Protein 2NVM (pdb70)

Foldseek 3Di:
DLLVLVLVLLVVLLVVVLCVVVCVPADWAKDWDQDPPQQKTWIWIFHDDDPDTGTGTAWIWGADPQAIEGQHYNDPCVSVVSVVSVDDVVRYHDNPDDPVVPD/DLLVLVLVLVVVLLVVVVCVVDCPPQDFAKDWDQDSPQQKTWIWTFHDPPPDTGTGTAWIWGQDPSAIEGQHHNPPCPSVVSVVSVDDQARYHDNVDPLVCGVVDSHHSD

Organism: Trichormus variabilis (strain ATCC 29413 / PCC 7937) (NCBI:txid240292)

Solvent-accessible surface area: 10947 Å² total

Secondary structure (DSSP, 8-state):
-HHHHHHHHHHHHHHHHHHHHH--TTS-EEEEEEETTTTEEEEEEEEEETTEEEEEEEEEEEEETTEEEEEE-SSTTHHHH--TT---GGGEEETTS-GGGT-/-HHHHHHHHHHHHHHHHHHHH---TTB-EEEEEEETTTTEEEEEEEEEETTEEEEEEEEEEEEETTEEEEEE-SSTTHHHH--TTS--GGGEEETTS-GGGTTTSSSB--

Structure (mmCIF, N/CA/C/O backbone):
data_2NVM
#
_entry.id   2NVM
#
_cell.length_a   122.440
_cell.length_b   122.440
_cell.length_c   77.076
_cell.angle_alpha   90.000
_cell.angle_beta   90.000
_cell.angle_gamma   120.000
#
_symmetry.space_group_name_H-M   'P 61 2 2'
#
loop_
_entity.id
_entity.type
_entity.pdbx_description
1 polymer 'FdxN element excision controlling factor XisI'
2 water water
#
loop_
_atom_site.group_PDB
_atom_site.id
_atom_site.type_symbol
_atom_site.label_atom_id
_atom_site.label_alt_id
_atom_site.label_comp_id
_atom_site.label_asym_id
_atom_site.label_entity_id
_atom_site.label_seq_id
_atom_site.pdbx_PDB_ins_code
_atom_site.Cartn_x
_atom_site.Cartn_y
_atom_site.Cartn_z
_atom_site.occupancy
_atom_site.B_iso_or_equiv
_atom_site.auth_seq_id
_atom_site.auth_comp_id
_atom_site.auth_asym_id
_atom_site.auth_atom_id
_atom_site.pdbx_PDB_model_num
ATOM 1 N N . ASP A 1 3 ? 35.551 54.164 -48.464 1.00 76.19 2 ASP A N 1
ATOM 2 C CA . ASP A 1 3 ? 34.638 55.353 -48.426 1.00 76.37 2 ASP A CA 1
ATOM 3 C C . ASP A 1 3 ? 34.782 56.003 -47.042 1.00 76.42 2 ASP A C 1
ATOM 4 O O . ASP A 1 3 ? 35.176 57.171 -46.944 1.00 77.62 2 ASP A O 1
ATOM 9 N N . LYS A 1 4 ? 34.446 55.232 -46.001 1.00 74.03 3 LYS A N 1
ATOM 10 C CA . LYS A 1 4 ? 34.514 55.661 -44.593 1.00 72.54 3 LYS A CA 1
ATOM 11 C C . LYS A 1 4 ? 35.985 55.825 -44.215 1.00 68.71 3 LYS A C 1
ATOM 12 O O . LYS A 1 4 ? 36.369 56.854 -43.639 1.00 67.82 3 LYS A O 1
ATOM 18 N N . LEU A 1 5 ? 36.785 54.802 -44.541 1.00 64.97 4 LEU A N 1
ATOM 19 C CA . LEU A 1 5 ? 38.226 54.820 -44.317 1.00 63.21 4 LEU A CA 1
ATOM 20 C C . LEU A 1 5 ? 38.936 55.951 -45.060 1.00 60.36 4 LEU A C 1
ATOM 21 O O . LEU A 1 5 ? 39.901 56.477 -44.533 1.00 59.56 4 LEU A O 1
ATOM 26 N N . THR A 1 6 ? 38.475 56.308 -46.264 1.00 57.82 5 THR A N 1
ATOM 27 C CA . THR A 1 6 ? 39.066 57.422 -47.041 1.00 57.91 5 THR A CA 1
ATOM 28 C C . THR A 1 6 ? 38.904 58.727 -46.239 1.00 54.91 5 THR A C 1
ATOM 29 O O . THR A 1 6 ? 39.885 59.438 -46.014 1.00 53.36 5 THR A O 1
ATOM 33 N N . HIS A 1 7 ? 37.682 58.973 -45.758 1.00 52.33 6 HIS A N 1
ATOM 34 C CA . HIS A 1 7 ? 37.375 60.151 -44.945 1.00 52.73 6 HIS A CA 1
ATOM 35 C C . HIS A 1 7 ? 38.202 60.211 -43.641 1.00 53.23 6 HIS A C 1
ATOM 36 O O . HIS A 1 7 ? 38.780 61.262 -43.313 1.00 50.95 6 HIS A O 1
ATOM 43 N N . TYR A 1 8 ? 38.232 59.075 -42.934 1.00 52.78 7 TYR A N 1
ATOM 44 C CA . TYR A 1 8 ? 38.973 58.908 -41.673 1.00 52.32 7 TYR A CA 1
ATOM 45 C C . TYR A 1 8 ? 40.459 59.198 -41.877 1.00 52.47 7 TYR A C 1
ATOM 46 O O . TYR A 1 8 ? 41.037 59.903 -41.070 1.00 49.60 7 TYR A O 1
ATOM 55 N N . ARG A 1 9 ? 41.037 58.686 -42.973 1.00 54.20 8 ARG A N 1
ATOM 56 C CA . ARG A 1 9 ? 42.440 58.937 -43.348 1.00 54.63 8 ARG A CA 1
ATOM 57 C C . ARG A 1 9 ? 42.699 60.412 -43.600 1.00 52.51 8 ARG A C 1
ATOM 58 O O . ARG A 1 9 ? 43.662 60.946 -43.063 1.00 50.93 8 ARG A O 1
ATOM 66 N N . HIS A 1 10 ? 41.851 61.034 -44.433 1.00 53.45 9 HIS A N 1
ATOM 67 C CA A HIS A 1 10 ? 41.964 62.463 -44.767 0.50 52.84 9 HIS A CA 1
ATOM 68 C CA B HIS A 1 10 ? 41.986 62.477 -44.754 0.50 53.14 9 HIS A CA 1
ATOM 69 C C . HIS A 1 10 ? 41.918 63.332 -43.487 1.00 52.20 9 HIS A C 1
ATOM 70 O O . HIS A 1 10 ? 42.748 64.207 -43.311 1.00 52.19 9 HIS A O 1
ATOM 83 N N . THR A 1 11 ? 40.963 63.033 -42.597 1.00 52.19 10 THR A N 1
ATOM 84 C CA . THR A 1 11 ? 40.757 63.770 -41.331 1.00 51.49 10 THR A CA 1
ATOM 85 C C . THR A 1 11 ? 41.959 63.688 -40.402 1.00 49.82 10 THR A C 1
ATOM 86 O O . THR A 1 11 ? 42.404 64.726 -39.897 1.00 49.55 10 THR A O 1
ATOM 90 N N . ILE A 1 12 ? 42.472 62.476 -40.181 1.00 50.83 11 ILE A N 1
ATOM 91 C CA . ILE A 1 12 ? 43.672 62.262 -39.337 1.00 52.75 11 ILE A CA 1
ATOM 92 C C . ILE A 1 12 ? 44.856 63.065 -39.843 1.00 51.44 11 ILE A C 1
ATOM 93 O O . ILE A 1 12 ? 45.499 63.769 -39.057 1.00 50.51 11 ILE A O 1
ATOM 98 N N . GLN A 1 13 ? 45.109 62.981 -41.149 1.00 52.69 12 GLN A N 1
ATOM 99 C CA . GLN A 1 13 ? 46.256 63.687 -41.751 1.00 56.21 12 GLN A CA 1
ATOM 100 C C . GLN A 1 13 ? 46.156 65.189 -41.604 1.00 54.72 12 GLN A C 1
ATOM 101 O O . GLN A 1 13 ? 47.141 65.805 -41.252 1.00 53.28 12 GLN A O 1
ATOM 107 N N . GLU A 1 14 ? 44.962 65.745 -41.845 1.00 51.69 13 GLU A N 1
ATOM 108 C CA . GLU A 1 14 ? 44.702 67.186 -41.687 1.00 51.27 13 GLU A CA 1
ATOM 109 C C . GLU A 1 14 ? 44.836 67.634 -40.246 1.00 49.88 13 GLU A C 1
ATOM 110 O O . GLU A 1 14 ? 45.418 68.694 -39.990 1.00 50.40 13 GLU A O 1
ATOM 114 N N . ILE A 1 15 ? 44.325 66.823 -39.318 1.00 50.09 14 ILE A N 1
ATOM 115 C CA . ILE A 1 15 ? 44.430 67.131 -37.884 1.00 50.65 14 ILE A CA 1
ATOM 116 C C . ILE A 1 15 ? 45.887 67.073 -37.412 1.00 51.75 14 ILE A C 1
ATOM 117 O O . ILE A 1 15 ? 46.356 68.027 -36.807 1.00 51.40 14 ILE A O 1
ATOM 122 N N . ILE A 1 16 ? 46.590 65.978 -37.723 1.00 52.35 15 ILE A N 1
ATOM 123 C CA . ILE A 1 16 ? 47.976 65.803 -37.281 1.00 54.60 15 ILE A CA 1
ATOM 124 C C . ILE A 1 16 ? 48.846 66.911 -37.879 1.00 54.17 15 ILE A C 1
ATOM 125 O O . ILE A 1 16 ? 49.638 67.535 -37.140 1.00 54.44 15 ILE A O 1
ATOM 130 N N . LYS A 1 17 ? 48.640 67.212 -39.165 1.00 55.69 16 LYS A N 1
ATOM 131 C CA . LYS A 1 17 ? 49.354 68.330 -39.826 1.00 59.22 16 LYS A CA 1
ATOM 132 C C . LYS A 1 17 ? 49.088 69.688 -39.179 1.00 59.08 16 LYS A C 1
ATOM 133 O O . LYS A 1 17 ? 50.021 70.475 -39.051 1.00 61.36 16 LYS A O 1
ATOM 139 N N . LYS A 1 18 ? 47.841 69.936 -38.742 1.00 60.29 17 LYS A N 1
ATOM 140 C CA . LYS A 1 18 ? 47.442 71.210 -38.072 1.00 58.77 17 LYS A CA 1
ATOM 141 C C . LYS A 1 18 ? 48.238 71.430 -36.791 1.00 57.27 17 LYS A C 1
ATOM 142 O O . LYS A 1 18 ? 48.819 72.490 -36.620 1.00 56.89 17 LYS A O 1
ATOM 148 N N . TYR A 1 19 ? 48.232 70.424 -35.911 1.00 56.73 18 TYR A N 1
ATOM 149 C CA . TYR A 1 19 ? 48.938 70.499 -34.624 1.00 58.26 18 TYR A CA 1
ATOM 150 C C . TYR A 1 19 ? 50.473 70.533 -34.774 1.00 58.40 18 TYR A C 1
ATOM 151 O O . TYR A 1 19 ? 51.112 71.304 -34.057 1.00 57.94 18 TYR A O 1
ATOM 160 N N . TYR A 1 20 ? 51.016 69.756 -35.722 1.00 58.60 19 TYR A N 1
ATOM 161 C CA . TYR A 1 20 ? 52.458 69.767 -36.078 1.00 60.93 19 TYR A CA 1
ATOM 162 C C . TYR A 1 20 ? 52.916 71.172 -36.519 1.00 62.78 19 TYR A C 1
ATOM 163 O O . TYR A 1 20 ? 53.936 71.663 -36.020 1.00 61.67 19 TYR A O 1
ATOM 172 N N . ASP A 1 21 ? 52.159 71.788 -37.437 1.00 64.47 20 ASP A N 1
ATOM 173 C CA . ASP A 1 21 ? 52.436 73.151 -37.927 1.00 67.50 20 ASP A CA 1
ATOM 174 C C . ASP A 1 21 ? 52.282 74.227 -36.843 1.00 69.87 20 ASP A C 1
ATOM 175 O O . ASP A 1 21 ? 53.025 75.208 -36.849 1.00 68.95 20 ASP A O 1
ATOM 180 N N . LEU A 1 22 ? 51.326 74.036 -35.932 1.00 72.70 21 LEU A N 1
ATOM 181 C CA . LEU A 1 22 ? 51.064 74.990 -34.836 1.00 74.10 21 LEU A CA 1
ATOM 182 C C . LEU A 1 22 ? 52.253 75.008 -33.828 1.00 76.22 21 LEU A C 1
ATOM 183 O O . LEU A 1 22 ? 52.574 76.057 -33.270 1.00 74.72 21 LEU A O 1
ATOM 188 N N . SER A 1 23 ? 52.894 73.852 -33.622 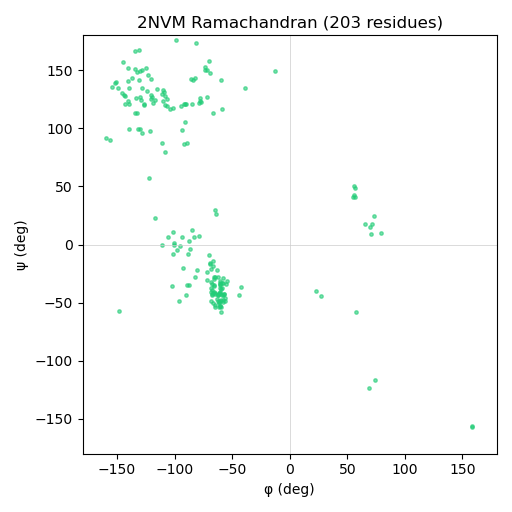1.00 78.68 22 SER A N 1
ATOM 189 C CA . SER A 1 23 ? 54.086 73.722 -32.756 1.00 81.37 22 SER A CA 1
ATOM 190 C C . SER A 1 23 ? 55.330 74.461 -33.298 1.00 84.13 22 SER A C 1
ATOM 191 O O . SER A 1 23 ? 56.049 75.095 -32.515 1.00 84.11 22 SER A O 1
ATOM 194 N N . ASN A 1 24 ? 55.563 74.363 -34.612 1.00 86.69 23 ASN A N 1
ATOM 195 C CA . ASN A 1 24 ? 56.741 74.952 -35.293 1.00 88.88 23 ASN A CA 1
ATOM 196 C C . ASN A 1 24 ? 56.467 76.051 -36.358 1.00 91.33 23 ASN A C 1
ATOM 197 O O . ASN A 1 24 ? 57.316 76.294 -37.228 1.00 92.59 23 ASN A O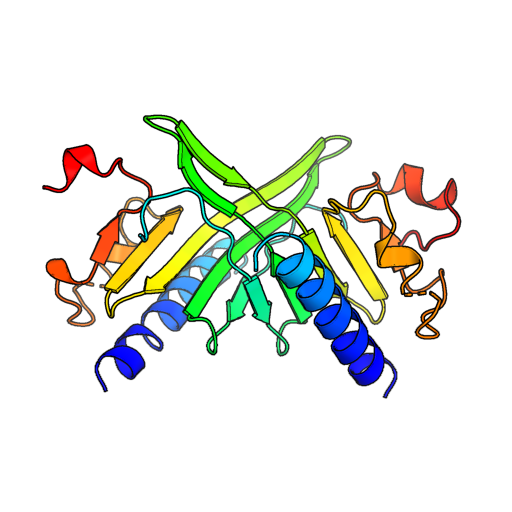 1
ATOM 202 N N . SER A 1 25 ? 55.303 76.714 -36.255 1.00 92.96 24 SER A N 1
ATOM 203 C CA . SER A 1 25 ? 54.862 77.812 -37.153 1.00 93.48 24 SER A CA 1
ATOM 204 C C . SER A 1 25 ? 54.781 77.466 -38.659 1.00 94.40 24 SER A C 1
ATOM 205 O O . SER A 1 25 ? 54.756 76.296 -39.063 1.00 94.19 24 SER A O 1
ATOM 208 N N . LEU A 1 39 ? 70.817 73.812 -36.499 1.00 85.91 38 LEU A N 1
ATOM 209 C CA . LEU A 1 39 ? 71.628 72.598 -36.542 1.00 84.97 38 LEU A CA 1
ATOM 210 C C . LEU A 1 39 ? 70.717 71.343 -36.556 1.00 84.07 38 LEU A C 1
ATOM 211 O O . LEU A 1 39 ? 69.618 71.388 -35.971 1.00 82.89 38 LEU A O 1
ATOM 216 N N . PRO A 1 40 ? 71.159 70.221 -37.203 1.00 82.95 39 PRO A N 1
ATOM 217 C CA . PRO A 1 40 ? 70.324 68.988 -37.185 1.00 81.59 39 PRO A CA 1
ATOM 218 C C . PRO A 1 40 ? 70.191 68.220 -35.835 1.00 79.85 39 PRO A C 1
ATOM 219 O O . PRO A 1 40 ? 69.374 67.297 -35.771 1.00 79.07 39 PRO A O 1
ATOM 223 N N . ASP A 1 41 ? 70.968 68.598 -34.804 1.00 77.73 40 ASP A N 1
ATOM 224 C CA . ASP A 1 41 ? 70.991 67.955 -33.461 1.00 76.27 40 ASP A CA 1
ATOM 225 C C . ASP A 1 41 ? 70.252 68.612 -32.325 1.00 72.91 40 ASP A C 1
ATOM 226 O O . ASP A 1 41 ? 70.145 68.018 -31.246 1.00 72.37 40 ASP A O 1
ATOM 231 N N . THR A 1 42 ? 69.756 69.829 -32.554 1.00 69.55 41 THR A N 1
ATOM 232 C CA . THR A 1 42 ? 68.886 70.497 -31.593 1.00 66.91 41 THR A CA 1
ATOM 233 C C . THR A 1 42 ? 67.552 69.738 -31.748 1.00 65.52 41 THR A C 1
ATOM 234 O O . THR A 1 42 ? 67.244 69.216 -32.844 1.00 65.31 41 THR A O 1
ATOM 238 N N . VAL A 1 43 ? 66.785 69.665 -30.662 1.00 64.09 42 VAL A N 1
ATOM 239 C CA . VAL A 1 43 ? 65.503 68.931 -30.640 1.00 61.32 42 VAL A CA 1
ATOM 240 C C . VAL A 1 43 ? 64.563 69.538 -31.706 1.00 61.58 42 VAL A C 1
ATOM 241 O O . VAL A 1 43 ? 64.283 70.741 -31.662 1.00 63.56 42 VAL A O 1
ATOM 245 N N . GLY A 1 44 ? 64.204 68.716 -32.702 1.00 58.20 43 GLY A N 1
ATOM 246 C CA . GLY A 1 44 ? 63.333 69.094 -33.823 1.00 56.90 43 GLY A CA 1
ATOM 247 C C . GLY A 1 44 ? 62.183 68.094 -34.003 1.00 53.75 43 GLY A C 1
ATOM 248 O O . GLY A 1 44 ? 62.329 66.905 -33.732 1.00 52.03 43 GLY A O 1
ATOM 249 N N . ASP A 1 45 ? 61.068 68.599 -34.504 1.00 52.02 44 ASP A N 1
ATOM 250 C CA . ASP A 1 45 ? 59.846 67.837 -34.743 1.00 53.60 44 ASP A CA 1
ATOM 251 C C . ASP A 1 45 ? 59.914 67.125 -36.088 1.00 51.47 44 ASP A C 1
ATOM 252 O O . ASP A 1 45 ? 60.437 67.688 -37.052 1.00 51.98 44 ASP A O 1
ATOM 257 N N . ARG A 1 46 ? 59.390 65.900 -36.123 1.00 47.94 45 ARG A N 1
ATOM 258 C CA A ARG A 1 46 ? 59.317 65.075 -37.338 0.50 48.87 45 ARG A CA 1
ATOM 259 C CA B ARG A 1 46 ? 59.324 65.089 -37.336 0.50 49.60 45 ARG A CA 1
ATOM 260 C C . ARG A 1 46 ? 57.911 64.488 -37.425 1.00 49.83 45 ARG A C 1
ATOM 261 O O . ARG A 1 46 ? 57.354 64.076 -36.410 1.00 48.65 45 ARG A O 1
ATOM 276 N N . LEU A 1 47 ? 57.358 64.472 -38.637 1.00 50.06 46 LEU A N 1
ATOM 277 C CA . LEU A 1 47 ? 56.062 63.924 -38.950 1.00 51.62 46 LEU A CA 1
ATOM 278 C C . LEU A 1 47 ? 56.335 62.646 -39.760 1.00 50.60 46 LEU A C 1
ATOM 279 O O . LEU A 1 47 ? 57.170 62.658 -40.670 1.00 50.04 46 LEU A O 1
ATOM 284 N N . ILE A 1 48 ? 55.687 61.544 -39.385 1.00 49.66 47 ILE A N 1
ATOM 285 C CA . ILE A 1 48 ? 55.838 60.245 -40.052 1.00 51.14 47 ILE A CA 1
ATOM 286 C C . ILE A 1 48 ? 54.413 59.727 -40.354 1.00 53.35 47 ILE A C 1
ATOM 287 O O . ILE A 1 48 ? 53.704 59.254 -39.449 1.00 54.53 47 ILE A O 1
ATOM 292 N N . ILE A 1 49 ? 53.987 59.915 -41.606 1.00 52.49 48 ILE A N 1
ATOM 293 C CA . ILE A 1 49 ? 52.671 59.520 -42.111 1.00 54.37 48 ILE A CA 1
ATOM 294 C C . ILE A 1 49 ? 52.800 58.312 -43.051 1.00 54.19 48 ILE A C 1
ATOM 295 O O . ILE A 1 49 ? 53.500 58.385 -44.049 1.00 54.71 48 ILE A O 1
ATOM 300 N N . ASP A 1 50 ? 52.144 57.210 -42.695 1.00 54.31 49 ASP A N 1
ATOM 301 C CA . ASP A 1 50 ? 52.134 55.976 -43.493 1.00 54.86 49 ASP A CA 1
ATOM 302 C C . ASP A 1 50 ? 50.679 55.630 -43.852 1.00 54.23 49 ASP A C 1
ATOM 303 O O . ASP A 1 50 ? 49.963 55.031 -43.049 1.00 52.54 49 ASP A O 1
ATOM 308 N N . GLU A 1 51 ? 50.265 56.015 -45.059 1.00 57.96 50 GLU A N 1
ATOM 309 C CA . GLU A 1 51 ? 48.909 55.709 -45.555 1.00 62.13 50 GLU A CA 1
ATOM 310 C C . GLU A 1 51 ? 48.683 54.214 -45.818 1.00 60.87 50 GLU A C 1
ATOM 311 O O . GLU A 1 51 ? 47.547 53.755 -45.658 1.00 64.25 50 GLU A O 1
ATOM 317 N N . GLN A 1 52 ? 49.723 53.477 -46.232 1.00 59.59 51 GLN A N 1
ATOM 318 C CA . GLN A 1 52 ? 49.613 52.023 -46.457 1.00 59.99 51 GLN A CA 1
ATOM 319 C C . GLN A 1 52 ? 49.217 51.274 -45.191 1.00 56.11 51 GLN A C 1
ATOM 320 O O . GLN A 1 52 ? 48.314 50.461 -45.222 1.00 57.20 51 GLN A O 1
ATOM 326 N N . ARG A 1 53 ? 49.909 51.561 -44.096 1.00 54.45 52 ARG A N 1
ATOM 327 C CA . ARG A 1 53 ? 49.669 50.916 -42.799 1.00 54.04 52 ARG A CA 1
ATOM 328 C C . ARG A 1 53 ? 48.754 51.667 -41.852 1.00 54.03 52 ARG A C 1
ATOM 329 O O . ARG A 1 53 ? 48.457 51.143 -40.779 1.00 55.24 52 ARG A O 1
ATOM 337 N N . ASP A 1 54 ? 48.277 52.855 -42.259 1.00 53.67 53 ASP A N 1
ATOM 338 C CA . ASP A 1 54 ? 47.410 53.716 -41.451 1.00 54.43 53 ASP A CA 1
ATOM 339 C C . ASP A 1 54 ? 48.024 54.050 -40.099 1.00 52.78 53 ASP A C 1
ATOM 340 O O . ASP A 1 54 ? 47.386 53.865 -39.065 1.00 51.55 53 ASP A O 1
ATOM 345 N N . GLN A 1 55 ? 49.280 54.512 -40.144 1.00 51.73 54 GLN A N 1
ATOM 346 C CA . GLN A 1 55 ? 50.059 54.907 -38.961 1.00 51.04 54 GLN A CA 1
ATOM 347 C C . GLN A 1 55 ? 50.416 56.381 -39.153 1.00 50.13 54 GLN A C 1
ATOM 348 O O . GLN A 1 55 ? 50.988 56.739 -40.185 1.00 52.48 54 GLN A O 1
ATOM 354 N N . TYR A 1 56 ? 50.106 57.210 -38.156 1.00 50.49 55 TYR A N 1
ATOM 355 C CA . TYR A 1 56 ? 50.273 58.689 -38.223 1.00 51.00 55 TYR A CA 1
ATOM 356 C C . TYR A 1 56 ? 50.930 59.144 -36.921 1.00 50.32 55 TYR A C 1
ATOM 357 O O . TYR A 1 56 ? 50.313 59.052 -35.863 1.00 47.70 55 TYR A O 1
ATOM 366 N N . LEU A 1 57 ? 52.169 59.631 -37.011 1.00 50.09 56 LEU A N 1
ATOM 367 C CA . LEU A 1 57 ? 52.956 59.959 -35.824 1.00 50.14 56 LEU A CA 1
ATOM 368 C C . LEU A 1 57 ? 53.782 61.210 -35.949 1.00 50.00 56 LEU A C 1
ATOM 369 O O . LEU A 1 57 ? 54.354 61.508 -37.011 1.00 49.99 56 LEU A O 1
ATOM 374 N N . TRP A 1 58 ? 53.807 61.936 -34.836 1.00 48.11 57 TRP A N 1
ATOM 375 C CA . TRP A 1 58 ? 54.562 63.156 -34.669 1.00 49.36 57 TRP A CA 1
ATOM 376 C C . TRP A 1 58 ? 55.414 62.957 -33.423 1.00 49.34 57 TRP A C 1
ATOM 377 O O . TRP A 1 58 ? 54.885 62.671 -32.352 1.00 48.48 57 TRP A O 1
ATOM 388 N N . LEU A 1 59 ? 56.731 63.047 -33.615 1.00 49.74 58 LEU A N 1
ATOM 389 C CA . LEU A 1 59 ? 57.705 62.944 -32.537 1.00 49.90 58 LEU A CA 1
ATOM 390 C C . LEU A 1 59 ? 58.699 64.089 -32.618 1.00 49.18 58 LEU A C 1
ATOM 391 O O . LEU A 1 59 ? 58.709 64.853 -33.597 1.00 47.80 58 LEU A O 1
ATOM 396 N N . CYS A 1 60 ? 59.468 64.260 -31.547 1.00 49.92 59 CYS A N 1
ATOM 397 C CA . CYS A 1 60 ? 60.561 65.218 -31.536 1.00 53.21 59 CYS A CA 1
ATOM 398 C C . CYS A 1 60 ? 61.824 64.400 -31.194 1.00 53.34 59 CYS A C 1
ATOM 399 O O . CYS A 1 60 ? 61.773 63.397 -30.456 1.00 49.57 59 CYS A O 1
ATOM 402 N N . CYS A 1 61 ? 62.949 64.813 -31.769 1.00 53.63 60 CYS A N 1
ATOM 403 C CA . CYS A 1 61 ? 64.197 64.080 -31.615 1.00 51.41 60 CYS A CA 1
ATOM 404 C C . CYS A 1 61 ? 65.400 65.000 -31.732 1.00 49.91 60 CYS A C 1
ATOM 405 O O . CYS A 1 61 ? 65.410 65.906 -32.568 1.00 50.33 60 CYS A O 1
ATOM 408 N N . GLY A 1 62 ? 66.386 64.769 -30.871 1.00 47.63 61 GLY A N 1
ATOM 409 C CA . GLY A 1 62 ? 67.625 65.551 -30.856 1.00 47.89 61 GLY A CA 1
ATOM 410 C C . GLY A 1 62 ? 68.317 65.463 -29.522 1.00 46.54 61 GLY A C 1
ATOM 411 O O . GLY A 1 62 ? 68.106 64.503 -28.788 1.00 44.53 61 GLY A O 1
ATOM 412 N N . TRP A 1 63 ? 69.137 66.476 -29.229 1.00 47.62 62 TRP A N 1
ATOM 413 C CA . TRP A 1 63 ? 69.891 66.583 -27.989 1.00 47.21 62 TRP A CA 1
ATOM 414 C C . TRP A 1 63 ? 69.676 67.928 -27.318 1.00 48.41 62 TRP A C 1
ATOM 415 O O . TRP A 1 63 ? 69.722 68.956 -27.990 1.00 50.70 62 TRP A O 1
ATOM 426 N N . ASP A 1 64 ? 69.445 67.881 -26.002 1.00 48.56 63 ASP A N 1
ATOM 427 C CA . ASP A 1 64 ? 69.305 69.038 -25.133 1.00 49.25 63 ASP A CA 1
ATOM 428 C C . ASP A 1 64 ? 70.568 68.947 -24.280 1.00 47.01 63 ASP A C 1
ATOM 429 O O . ASP A 1 64 ? 70.572 68.322 -23.223 1.00 46.73 63 ASP A O 1
ATOM 434 N N . GLY A 1 65 ? 71.650 69.538 -24.784 1.00 46.83 64 GLY A N 1
ATOM 435 C CA . GLY A 1 65 ? 72.976 69.479 -24.143 1.00 46.46 64 GLY A CA 1
ATOM 436 C C . GLY A 1 65 ? 73.425 68.032 -24.296 1.00 46.61 64 GLY A C 1
ATOM 437 O O . GLY A 1 65 ? 73.425 67.515 -25.421 1.00 46.31 64 GLY A O 1
ATOM 438 N N . LYS A 1 66 ? 73.740 67.382 -23.169 1.00 45.64 65 LYS A N 1
ATOM 439 C CA . LYS A 1 66 ? 74.111 65.961 -23.134 1.00 46.26 65 LYS A CA 1
ATOM 440 C C . LYS A 1 66 ? 72.908 64.997 -23.028 1.00 47.73 65 LYS A C 1
ATOM 441 O O . LYS A 1 66 ? 73.112 63.786 -23.114 1.00 48.21 65 LYS A O 1
ATOM 447 N N . LYS A 1 67 ? 71.682 65.512 -22.892 1.00 49.27 66 LYS A N 1
ATOM 448 C CA . LYS A 1 67 ? 70.473 64.681 -22.735 1.00 48.07 66 LYS A CA 1
ATOM 449 C C . LYS A 1 67 ? 69.825 64.348 -24.081 1.00 46.67 66 LYS A C 1
ATOM 450 O O . LYS A 1 67 ? 69.455 65.246 -24.821 1.00 45.46 66 LYS A O 1
ATOM 453 N N . ARG A 1 68 ? 69.713 63.053 -24.385 1.00 46.45 67 ARG A N 1
ATOM 454 C CA . ARG A 1 68 ? 69.052 62.564 -25.607 1.00 47.30 67 ARG A CA 1
ATOM 455 C C . ARG A 1 68 ? 67.547 62.761 -25.473 1.00 47.47 67 ARG A C 1
ATOM 456 O O . ARG A 1 68 ? 66.984 62.355 -24.451 1.00 48.28 67 ARG A O 1
ATOM 464 N N . VAL A 1 69 ? 66.925 63.426 -26.456 1.00 48.25 68 VAL A N 1
ATOM 465 C CA . VAL A 1 69 ? 65.477 63.632 -26.501 1.00 50.61 68 VAL A CA 1
ATOM 466 C C . VAL A 1 69 ? 64.925 62.787 -27.667 1.00 51.61 68 VAL A C 1
ATOM 467 O O . VAL A 1 69 ? 65.452 62.836 -28.772 1.00 52.58 68 VAL A O 1
ATOM 471 N N . GLN A 1 70 ? 63.899 61.986 -27.396 1.00 52.61 69 GLN A N 1
ATOM 472 C CA . GLN A 1 70 ? 63.253 61.130 -28.419 1.00 54.54 69 GLN A CA 1
ATOM 473 C C . GLN A 1 70 ? 61.875 60.827 -27.834 1.00 54.90 69 GLN A C 1
ATOM 474 O O . GLN A 1 70 ? 61.714 59.871 -27.082 1.00 57.58 69 GLN A O 1
ATOM 480 N N . HIS A 1 71 ? 60.913 61.674 -28.184 1.00 53.82 70 HIS A N 1
ATOM 481 C CA . HIS A 1 71 ? 59.600 61.705 -27.570 1.00 54.82 70 HIS A CA 1
ATOM 482 C C . HIS A 1 71 ? 58.433 61.782 -28.574 1.00 53.13 70 HIS A C 1
ATOM 483 O O . HIS A 1 71 ? 58.389 62.681 -29.398 1.00 50.67 70 HIS A O 1
ATOM 490 N N . ILE A 1 72 ? 57.494 60.838 -28.448 1.00 52.35 71 ILE A N 1
ATOM 491 C CA . ILE A 1 72 ? 56.271 60.764 -29.257 1.00 53.11 71 ILE A CA 1
ATOM 492 C C . ILE A 1 72 ? 55.301 61.807 -28.681 1.00 52.29 71 ILE A C 1
ATOM 493 O O . ILE A 1 72 ? 54.991 61.794 -27.491 1.00 53.68 71 ILE A O 1
ATOM 498 N N . ILE A 1 73 ? 54.858 62.721 -29.537 1.00 51.15 72 ILE A N 1
ATOM 499 C CA . ILE A 1 73 ? 53.953 63.813 -29.172 1.00 50.22 72 ILE A CA 1
ATOM 500 C C . ILE A 1 73 ? 52.494 63.448 -29.492 1.00 52.42 72 ILE A C 1
ATOM 501 O O . ILE A 1 73 ? 51.606 63.622 -28.646 1.00 54.04 72 ILE A O 1
ATOM 506 N N . LEU A 1 74 ? 52.266 62.950 -30.704 1.00 51.75 73 LEU A N 1
ATOM 507 C CA . LEU A 1 74 ? 50.929 62.610 -31.169 1.00 51.24 73 LEU A CA 1
ATOM 508 C C . LEU A 1 74 ? 51.028 61.343 -32.019 1.00 49.74 73 LEU A C 1
ATOM 509 O O . LEU A 1 74 ? 51.935 61.231 -32.874 1.00 51.60 73 LEU A O 1
ATOM 514 N N . TYR A 1 75 ? 50.214 60.330 -31.702 1.00 48.21 74 TYR A N 1
ATOM 515 C CA . TYR A 1 75 ? 50.239 59.042 -32.413 1.00 49.50 74 TYR A CA 1
ATOM 516 C C . TYR A 1 75 ? 48.837 58.465 -32.573 1.00 49.30 74 TYR A C 1
ATOM 517 O O . TYR A 1 75 ? 48.133 58.264 -31.585 1.00 51.55 74 TYR A O 1
ATOM 526 N N . LEU A 1 76 ? 48.446 58.256 -33.835 1.00 49.96 75 LEU A N 1
ATOM 527 C CA . LEU A 1 76 ? 47.137 57.743 -34.214 1.00 52.10 75 LEU A CA 1
ATOM 528 C C . LEU A 1 76 ? 47.287 56.631 -35.232 1.00 53.04 75 LEU A C 1
ATOM 529 O O . LEU A 1 76 ? 48.209 56.655 -36.047 1.00 53.33 75 LEU A O 1
ATOM 534 N N . GLN A 1 77 ? 46.368 55.676 -35.188 1.00 53.02 76 GLN A N 1
ATOM 535 C CA . GLN A 1 77 ? 46.325 54.602 -36.181 1.00 54.33 76 GLN A CA 1
ATOM 536 C C . GLN A 1 77 ? 44.886 54.194 -36.479 1.00 53.42 76 GLN A C 1
ATOM 537 O O . GLN A 1 77 ? 43.992 54.469 -35.682 1.00 52.85 76 GLN A O 1
ATOM 543 N N . ILE A 1 78 ? 44.673 53.605 -37.649 1.00 54.09 77 ILE A N 1
ATOM 544 C CA . ILE A 1 78 ? 43.360 53.082 -38.033 1.00 56.24 77 ILE A CA 1
ATOM 545 C C . ILE A 1 78 ? 43.494 51.556 -38.037 1.00 56.49 77 ILE A C 1
ATOM 546 O O . ILE A 1 78 ? 44.394 51.036 -38.678 1.00 55.62 77 ILE A O 1
ATOM 551 N N . GLN A 1 79 ? 42.648 50.870 -37.269 1.00 59.55 78 GLN A N 1
ATOM 552 C CA . GLN A 1 79 ? 42.601 49.391 -37.247 1.00 63.00 78 GLN A CA 1
ATOM 553 C C . GLN A 1 79 ? 41.182 48.913 -36.945 1.00 62.00 78 GLN A C 1
ATOM 554 O O . GLN A 1 79 ? 40.513 49.440 -36.034 1.00 59.97 78 GLN A O 1
ATOM 560 N N . ASN A 1 80 ? 40.739 47.920 -37.723 1.00 61.69 79 ASN A N 1
ATOM 561 C CA . ASN A 1 80 ? 39.366 47.387 -37.688 1.00 62.41 79 ASN A CA 1
ATOM 562 C C . ASN A 1 80 ? 38.315 48.487 -37.887 1.00 58.85 79 ASN A C 1
ATOM 563 O O . ASN A 1 80 ? 37.286 48.517 -37.215 1.00 57.83 79 ASN A O 1
ATOM 568 N N . GLY A 1 81 ? 38.629 49.400 -38.818 1.00 58.26 80 GLY A N 1
ATOM 569 C CA . GLY A 1 81 ? 37.804 50.554 -39.148 1.00 55.98 80 GLY A CA 1
ATOM 570 C C . GLY A 1 81 ? 37.618 51.625 -38.081 1.00 56.64 80 GLY A C 1
ATOM 571 O O . GLY A 1 81 ? 36.699 52.461 -38.217 1.00 56.54 80 GLY A O 1
ATOM 572 N N . LYS A 1 82 ? 38.483 51.635 -37.058 1.00 54.65 81 LYS A N 1
ATOM 573 C CA . LYS A 1 82 ? 38.422 52.596 -35.947 1.00 54.20 81 LYS A CA 1
ATOM 574 C C . LYS A 1 82 ? 39.732 53.354 -35.760 1.00 51.97 81 LYS A C 1
ATOM 575 O O . LYS A 1 82 ? 40.798 52.838 -36.059 1.00 50.85 81 LYS A O 1
ATOM 581 N N . ILE A 1 83 ? 39.628 54.566 -35.232 1.00 50.47 82 ILE A N 1
ATOM 582 C CA . ILE A 1 83 ? 40.765 55.456 -34.995 1.00 52.03 82 ILE A CA 1
ATOM 583 C C . ILE A 1 83 ? 41.204 55.251 -33.566 1.00 51.95 82 ILE A C 1
ATOM 584 O O . ILE A 1 83 ? 40.428 55.502 -32.644 1.00 52.59 82 ILE A O 1
ATOM 589 N N . TRP A 1 84 ? 42.453 54.819 -33.397 1.00 52.79 83 TRP A N 1
ATOM 590 C CA . TRP A 1 84 ? 43.057 54.612 -32.082 1.00 52.49 83 TRP A CA 1
ATOM 591 C C . TRP A 1 84 ? 43.948 55.793 -31.793 1.00 53.60 83 TRP A C 1
ATOM 592 O O . TRP A 1 84 ? 44.888 56.039 -32.548 1.00 54.24 83 TRP A O 1
ATOM 603 N N . ILE A 1 85 ? 43.625 56.546 -30.741 1.00 52.83 84 ILE A N 1
ATOM 604 C CA . ILE A 1 85 ? 44.457 57.665 -30.297 1.00 52.25 84 ILE A CA 1
ATOM 605 C C . ILE A 1 85 ? 45.408 57.013 -29.282 1.00 51.34 84 ILE A C 1
ATOM 606 O O . ILE A 1 85 ? 44.995 56.649 -28.178 1.00 49.14 84 ILE A O 1
ATOM 611 N N . GLU A 1 86 ? 46.659 56.822 -29.700 1.00 51.25 85 GLU A N 1
ATOM 612 C CA . GLU A 1 86 ? 47.682 56.160 -28.869 1.00 52.49 85 GLU A CA 1
ATOM 613 C C . GLU A 1 86 ? 48.402 57.159 -27.974 1.00 51.60 85 GLU A C 1
ATOM 614 O O . GLU A 1 86 ? 48.778 56.808 -26.865 1.00 50.36 85 GLU A O 1
ATOM 620 N N . GLU A 1 87 ? 48.612 58.381 -28.470 1.00 50.64 86 GLU A N 1
ATOM 621 C CA . GLU A 1 87 ? 49.246 59.463 -27.714 1.00 49.92 86 GLU A CA 1
ATOM 622 C C . GLU A 1 87 ? 48.608 60.786 -28.127 1.00 48.43 86 GLU A C 1
ATOM 623 O O . GLU A 1 87 ? 48.524 61.061 -29.317 1.00 45.84 86 GLU A O 1
ATOM 629 N N . ASP A 1 88 ? 48.200 61.605 -27.146 1.00 50.56 87 ASP A N 1
ATOM 630 C CA . ASP A 1 88 ? 47.544 62.878 -27.383 1.00 50.10 87 ASP A CA 1
ATOM 631 C C . ASP A 1 88 ? 48.214 64.021 -26.604 1.00 49.06 87 ASP A C 1
ATOM 632 O O . ASP A 1 88 ? 48.270 63.992 -25.406 1.00 48.00 87 ASP A O 1
ATOM 637 N N . SER A 1 89 ? 48.629 65.056 -27.323 1.00 49.51 88 SER A N 1
ATOM 638 C CA . SER A 1 89 ? 49.221 66.269 -26.765 1.00 51.42 88 SER A CA 1
ATOM 639 C C . SER A 1 89 ? 48.199 67.421 -26.681 1.00 51.97 88 SER A C 1
ATOM 640 O O . SER A 1 89 ? 48.526 68.466 -26.146 1.00 50.03 88 SER A O 1
ATOM 643 N N . THR A 1 90 ? 46.949 67.196 -27.121 1.00 51.03 89 THR A N 1
ATOM 644 C CA . THR A 1 90 ? 45.967 68.256 -27.289 1.00 49.63 89 THR A CA 1
ATOM 645 C C . THR A 1 90 ? 44.841 68.364 -26.281 1.00 46.55 89 THR A C 1
ATOM 646 O O . THR A 1 90 ? 43.962 69.216 -26.481 1.00 44.47 89 THR A O 1
ATOM 650 N N . ASN A 1 91 ? 44.863 67.564 -25.201 1.00 46.64 90 ASN A N 1
ATOM 651 C CA . ASN A 1 91 ? 43.779 67.550 -24.179 1.00 47.37 90 ASN A CA 1
ATOM 652 C C . ASN A 1 91 ? 42.407 67.269 -24.824 1.00 47.26 90 ASN A C 1
ATOM 653 O O . ASN A 1 91 ? 41.398 67.924 -24.498 1.00 46.38 90 ASN A O 1
ATOM 658 N N . LEU A 1 92 ? 42.402 66.304 -25.743 1.00 47.11 91 LEU A N 1
ATOM 659 C CA . LEU A 1 92 ? 41.207 65.858 -26.503 1.00 48.33 91 LEU A CA 1
ATOM 660 C C . LEU A 1 92 ? 40.670 66.825 -27.547 1.00 47.46 91 LEU A C 1
ATOM 661 O O . LEU A 1 92 ? 39.626 66.541 -28.102 1.00 46.15 91 LEU A O 1
ATOM 666 N N . ALA A 1 93 ? 41.392 67.928 -27.856 1.00 47.06 92 ALA A N 1
ATOM 667 C CA . ALA A 1 93 ? 40.981 68.843 -28.932 1.00 48.22 92 ALA A CA 1
ATOM 668 C C . ALA A 1 93 ? 40.894 68.090 -30.278 1.00 48.23 92 ALA A C 1
ATOM 669 O O . ALA A 1 93 ? 40.004 68.372 -31.065 1.00 48.56 92 ALA A O 1
ATOM 671 N N . ILE A 1 94 ? 41.816 67.134 -30.517 1.00 51.46 93 ILE A N 1
ATOM 672 C CA . ILE A 1 94 ? 41.791 66.299 -31.731 1.00 51.19 93 ILE A CA 1
ATOM 673 C C . ILE A 1 94 ? 40.511 65.464 -31.856 1.00 50.39 93 ILE A C 1
ATOM 674 O O . ILE A 1 94 ? 40.020 65.263 -32.968 1.00 51.04 93 ILE A O 1
ATOM 679 N N . VAL A 1 95 ? 40.006 64.960 -30.722 1.00 49.34 94 VAL A N 1
ATOM 680 C CA . VAL A 1 95 ? 38.743 64.196 -30.679 1.00 50.05 94 VAL A CA 1
ATOM 681 C C . VAL A 1 95 ? 37.624 65.162 -31.007 1.00 48.36 94 VAL A C 1
ATOM 682 O O . VAL A 1 95 ? 36.747 64.804 -31.786 1.00 48.55 94 VAL A O 1
ATOM 686 N N . ASP A 1 96 ? 37.659 66.384 -30.448 1.00 46.50 95 ASP A N 1
ATOM 687 C CA . ASP A 1 96 ? 36.623 67.380 -30.765 1.00 49.04 95 ASP A CA 1
ATOM 688 C C . ASP A 1 96 ? 36.547 67.655 -32.293 1.00 50.45 95 ASP A C 1
ATOM 689 O O . ASP A 1 96 ? 35.464 67.696 -32.862 1.00 48.04 95 ASP A O 1
ATOM 694 N N . GLU A 1 97 ? 37.716 67.780 -32.932 1.00 51.47 96 GLU A N 1
ATOM 695 C CA . GLU A 1 97 ? 37.810 67.987 -34.392 1.00 51.10 96 GLU A CA 1
ATOM 696 C C . GLU A 1 97 ? 37.287 66.786 -35.200 1.00 47.88 96 GLU A C 1
ATOM 697 O O . GLU A 1 97 ? 36.658 66.981 -36.228 1.00 48.46 96 GLU A O 1
ATOM 711 N N . LEU A 1 99 ? 34.879 64.663 -34.198 1.00 48.23 98 LEU A N 1
ATOM 712 C CA . LEU A 1 99 ? 33.415 64.709 -34.042 1.00 47.25 98 LEU A CA 1
ATOM 713 C C . LEU A 1 99 ? 32.804 65.728 -35.006 1.00 46.78 98 LEU A C 1
ATOM 714 O O . LEU A 1 99 ? 31.840 65.406 -35.700 1.00 49.30 98 LEU A O 1
ATOM 719 N N . VAL A 1 100 ? 33.427 66.906 -35.103 1.00 49.26 99 VAL A N 1
ATOM 720 C CA . VAL A 1 100 ? 33.057 67.996 -36.055 1.00 47.82 99 VAL A CA 1
ATOM 721 C C . VAL A 1 100 ? 33.172 67.500 -37.515 1.00 47.70 99 VAL A C 1
ATOM 722 O O . VAL A 1 100 ? 32.376 67.893 -38.367 1.00 48.17 99 VAL A O 1
ATOM 726 N N . ALA A 1 101 ? 34.139 66.611 -37.774 1.00 47.27 100 ALA A N 1
ATOM 727 C CA . ALA A 1 101 ? 34.311 65.948 -39.079 1.00 45.92 100 ALA A CA 1
ATOM 728 C C . ALA A 1 101 ? 33.311 64.757 -39.312 1.00 46.07 100 ALA A C 1
ATOM 729 O O . ALA A 1 101 ? 33.436 64.032 -40.298 1.00 46.20 100 ALA A O 1
ATOM 731 N N . GLY A 1 102 ? 32.333 64.562 -38.422 1.00 47.65 101 GLY A N 1
ATOM 732 C CA . GLY A 1 102 ? 31.308 63.523 -38.544 1.00 48.79 101 GLY A CA 1
ATOM 733 C C . GLY A 1 102 ? 31.706 62.127 -38.142 1.00 51.37 101 GLY A C 1
ATOM 734 O O . GLY A 1 102 ? 30.935 61.190 -38.381 1.00 50.90 101 GLY A O 1
ATOM 735 N N . ILE A 1 103 ? 32.885 61.969 -37.517 1.00 52.25 102 ILE A N 1
ATOM 736 C CA . ILE A 1 103 ? 33.353 60.656 -37.092 1.00 51.06 102 ILE A CA 1
ATOM 737 C C . ILE A 1 103 ? 32.545 60.329 -35.810 1.00 52.63 102 ILE A C 1
ATOM 738 O O . ILE A 1 103 ? 32.550 61.140 -34.867 1.00 51.16 102 ILE A O 1
ATOM 743 N N . PRO A 1 104 ? 31.805 59.183 -35.790 1.00 53.98 103 PRO A N 1
ATOM 744 C CA . PRO A 1 104 ? 31.049 58.823 -34.584 1.00 54.53 103 PRO A CA 1
ATOM 745 C C . PRO A 1 104 ? 32.021 58.433 -33.459 1.00 54.51 103 PRO A C 1
ATOM 746 O O . PRO A 1 104 ? 33.105 57.910 -33.747 1.00 52.98 103 PRO A O 1
ATOM 750 N N . GLN A 1 105 ? 31.647 58.718 -32.209 1.00 55.52 104 GLN A N 1
ATOM 751 C CA . GLN A 1 105 ? 32.520 58.413 -31.077 1.00 58.34 104 GLN A CA 1
ATOM 752 C C . GLN A 1 105 ? 32.837 56.943 -30.875 1.00 56.20 104 GLN A C 1
ATOM 753 O O . GLN A 1 105 ? 33.931 56.640 -30.398 1.00 54.36 104 GLN A O 1
ATOM 759 N N . THR A 1 106 ? 31.925 56.057 -31.299 1.00 56.26 105 THR A N 1
ATOM 760 C CA . THR A 1 106 ? 32.155 54.603 -31.293 1.00 55.83 105 THR A CA 1
ATOM 761 C C . THR A 1 106 ? 33.303 54.170 -32.221 1.00 55.70 105 THR A C 1
ATOM 762 O O . THR A 1 106 ? 33.821 53.062 -32.042 1.00 57.23 105 THR A O 1
ATOM 766 N N . ASP A 1 107 ? 33.653 55.000 -33.216 1.00 53.52 106 ASP A N 1
ATOM 767 C CA . ASP A 1 107 ? 34.806 54.752 -34.115 1.00 52.63 106 ASP A CA 1
ATOM 768 C C . ASP A 1 107 ? 36.113 55.404 -33.674 1.00 50.35 106 ASP A C 1
ATOM 769 O O . ASP A 1 107 ? 37.096 55.353 -34.415 1.00 52.54 106 ASP A O 1
ATOM 774 N N . ILE A 1 108 ? 36.123 55.999 -32.475 1.00 50.33 107 ILE A N 1
ATOM 775 C CA . ILE A 1 108 ? 37.287 56.649 -31.877 1.00 48.74 107 ILE A CA 1
ATOM 776 C C . ILE A 1 108 ? 37.588 55.904 -30.571 1.00 49.32 107 ILE A C 1
ATOM 777 O O . ILE A 1 108 ? 36.707 55.815 -29.714 1.00 47.86 107 ILE A O 1
ATOM 782 N N . ILE A 1 109 ? 38.805 55.351 -30.445 1.00 49.37 108 ILE A N 1
ATOM 783 C CA . ILE A 1 109 ? 39.260 54.643 -29.237 1.00 49.06 108 ILE A CA 1
ATOM 784 C C . ILE A 1 109 ? 40.416 55.431 -28.625 1.00 48.16 108 ILE A C 1
ATOM 785 O O . ILE A 1 109 ? 41.344 55.836 -29.344 1.00 48.06 108 ILE A O 1
ATOM 790 N N . LEU A 1 110 ? 40.370 55.622 -27.305 1.00 48.13 109 LEU A N 1
ATOM 791 C CA . LEU A 1 110 ? 41.427 56.299 -26.551 1.00 50.94 109 LEU A CA 1
ATOM 792 C C . LEU A 1 110 ? 42.401 55.211 -26.077 1.00 51.29 109 LEU A C 1
ATOM 793 O O . LEU A 1 110 ? 42.243 54.650 -24.985 1.00 51.13 109 LEU A O 1
ATOM 798 N N . GLY A 1 111 ? 43.362 54.878 -26.950 1.00 49.77 110 GLY A N 1
ATOM 799 C CA . GLY A 1 111 ? 44.409 53.857 -26.689 1.00 49.96 110 GLY A CA 1
ATOM 800 C C . GLY A 1 111 ? 45.226 54.111 -25.433 1.00 48.35 110 GLY A C 1
ATOM 801 O O . GLY A 1 111 ? 45.613 53.166 -24.735 1.00 45.11 110 GLY A O 1
ATOM 802 N N . PHE A 1 112 ? 45.450 55.394 -25.146 1.00 49.16 111 PHE A N 1
ATOM 803 C CA . PHE A 1 112 ? 46.174 55.857 -23.950 1.00 53.33 111 PHE A CA 1
ATOM 804 C C . PHE A 1 112 ? 45.472 55.644 -22.609 1.00 52.19 111 PHE A C 1
ATOM 805 O O . PHE A 1 112 ? 46.175 55.705 -21.609 1.00 57.20 111 PHE A O 1
ATOM 813 N N . HIS A 1 113 ? 44.142 55.469 -22.558 1.00 53.71 112 HIS A N 1
ATOM 814 C CA A HIS A 1 113 ? 43.381 55.187 -21.313 0.50 56.17 112 HIS A CA 1
ATOM 815 C CA B HIS A 1 113 ? 43.477 55.216 -21.264 0.50 55.97 112 HIS A CA 1
ATOM 816 C C . HIS A 1 113 ? 43.096 53.701 -21.287 1.00 58.16 112 HIS A C 1
ATOM 817 O O . HIS A 1 113 ? 42.555 53.185 -22.249 1.00 58.37 112 HIS A O 1
ATOM 830 N N . HIS A 1 114 ? 43.516 52.996 -20.226 1.00 58.00 113 HIS A N 1
ATOM 831 C CA . HIS A 1 114 ? 43.374 51.537 -20.050 1.00 57.43 113 HIS A CA 1
ATOM 832 C C . HIS A 1 114 ? 42.046 50.903 -20.529 1.00 57.00 113 HIS A C 1
ATOM 833 O O . HIS A 1 114 ? 40.980 51.498 -20.298 1.00 56.15 113 HIS A O 1
ATOM 840 N N . PRO A 1 115 ? 42.104 49.749 -21.264 1.00 56.40 114 PRO A N 1
ATOM 841 C CA . PRO A 1 115 ? 40.896 49.012 -21.724 1.00 57.34 114 PRO A CA 1
ATOM 842 C C . PRO A 1 115 ? 39.743 48.850 -20.717 1.00 57.05 114 PRO A C 1
ATOM 843 O O . PRO A 1 115 ? 38.565 48.877 -21.125 1.00 55.67 114 PRO A O 1
ATOM 847 N N . SER A 1 116 ? 40.103 48.658 -19.442 1.00 57.87 115 SER A N 1
ATOM 848 C CA . SER A 1 116 ? 39.150 48.543 -18.311 1.00 59.99 115 SER A CA 1
ATOM 849 C C . SER A 1 116 ? 38.157 49.718 -18.155 1.00 61.77 115 SER A C 1
ATOM 850 O O . SER A 1 116 ? 37.039 49.491 -17.674 1.00 62.05 115 SER A O 1
ATOM 853 N N . LYS A 1 117 ? 38.575 50.942 -18.529 1.00 64.06 116 LYS A N 1
ATOM 854 C CA . LYS A 1 117 ? 37.719 52.158 -18.458 1.00 65.57 116 LYS A CA 1
ATOM 855 C C . LYS A 1 117 ? 36.810 52.460 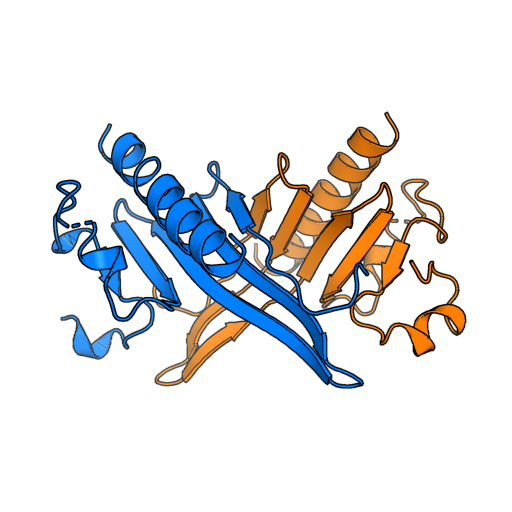-19.696 1.00 68.38 116 LYS A C 1
ATOM 856 O O . LYS A 1 117 ? 36.067 53.465 -19.696 1.00 69.05 116 LYS A O 1
ATOM 862 N N . ARG A 1 118 ? 36.805 51.582 -20.700 1.00 70.18 117 ARG A N 1
ATOM 863 C CA . ARG A 1 118 ? 36.030 51.790 -21.945 1.00 70.61 117 ARG A CA 1
ATOM 864 C C . ARG A 1 118 ? 34.722 50.998 -22.040 1.00 72.56 117 ARG A C 1
ATOM 865 O O . ARG A 1 118 ? 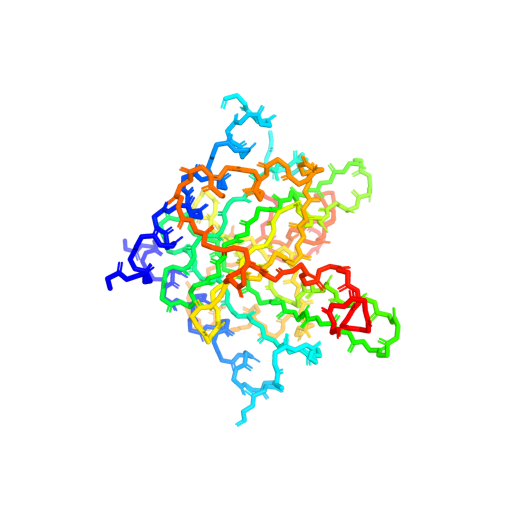33.767 51.494 -22.635 1.00 74.14 117 ARG A O 1
ATOM 873 N N . GLY A 1 119 ? 34.701 49.769 -21.506 1.00 73.16 118 GLY A N 1
ATOM 874 C CA . GLY A 1 119 ? 33.523 48.897 -21.550 1.00 72.56 118 GLY A CA 1
ATOM 875 C C . GLY A 1 119 ? 32.401 49.312 -20.622 1.00 73.83 118 GLY A C 1
ATOM 876 O O . GLY A 1 119 ? 31.426 48.568 -20.432 1.00 73.20 118 GLY A O 1
ATOM 877 N N . ASP B 1 3 ? 69.023 59.207 -57.702 1.00 65.84 2 ASP B N 1
ATOM 878 C CA . ASP B 1 3 ? 69.820 57.959 -57.914 1.00 65.75 2 ASP B CA 1
ATOM 879 C C . ASP B 1 3 ? 70.435 57.535 -56.576 1.00 65.93 2 ASP B C 1
ATOM 880 O O . ASP B 1 3 ? 70.191 56.411 -56.126 1.00 66.34 2 ASP B O 1
ATOM 885 N N . LYS B 1 4 ? 71.242 58.420 -55.972 1.00 65.29 3 LYS B N 1
ATOM 886 C CA . LYS B 1 4 ? 71.874 58.182 -54.652 1.00 64.30 3 LYS B CA 1
ATOM 887 C C . LYS B 1 4 ? 70.750 58.005 -53.620 1.00 62.71 3 LYS B C 1
ATOM 888 O O . LYS B 1 4 ? 70.708 56.995 -52.923 1.00 61.70 3 LYS B O 1
ATOM 894 N N . LEU B 1 5 ? 69.846 58.990 -53.575 1.00 60.76 4 LEU B N 1
ATOM 895 C CA . LEU B 1 5 ? 68.675 58.990 -52.684 1.00 59.15 4 LEU B CA 1
ATOM 896 C C . LEU B 1 5 ? 67.722 57.790 -52.851 1.00 56.33 4 LEU B C 1
ATOM 897 O O . LEU B 1 5 ? 67.333 57.188 -51.852 1.00 53.66 4 LEU B O 1
ATOM 902 N N . THR B 1 6 ? 67.359 57.460 -54.091 1.00 54.86 5 THR B N 1
ATOM 903 C CA . THR B 1 6 ? 66.470 56.302 -54.390 1.00 54.35 5 THR B CA 1
ATOM 904 C C . THR B 1 6 ? 67.078 54.966 -53.915 1.00 52.60 5 THR B C 1
ATOM 905 O O . THR B 1 6 ? 66.367 54.110 -53.378 1.00 51.97 5 THR B O 1
ATOM 909 N N . HIS B 1 7 ? 68.387 54.814 -54.119 1.00 51.93 6 HIS B N 1
ATOM 910 C CA . HIS B 1 7 ? 69.144 53.644 -53.645 1.00 51.74 6 HIS B CA 1
ATOM 911 C C . HIS B 1 7 ? 69.114 53.568 -52.102 1.00 49.46 6 HIS B C 1
ATOM 912 O O . HIS B 1 7 ? 68.859 52.504 -51.537 1.00 47.69 6 HIS B O 1
ATOM 919 N N . TYR B 1 8 ? 69.376 54.705 -51.461 1.00 48.52 7 TYR B N 1
ATOM 920 C CA . TYR B 1 8 ? 69.349 54.846 -49.991 1.00 50.97 7 TYR B CA 1
ATOM 921 C C . TYR B 1 8 ? 67.966 54.546 -49.414 1.00 51.22 7 TYR B C 1
ATOM 922 O O . TYR B 1 8 ? 67.878 53.894 -48.375 1.00 53.76 7 TYR B O 1
ATOM 931 N N . ARG B 1 9 ? 66.908 55.030 -50.081 1.00 51.49 8 ARG B N 1
ATOM 932 C CA . ARG B 1 9 ? 65.507 54.765 -49.682 1.00 52.57 8 ARG B CA 1
ATOM 933 C C . ARG B 1 9 ? 65.204 53.270 -49.718 1.00 49.94 8 ARG B C 1
ATOM 934 O O . ARG B 1 9 ? 64.743 52.719 -48.729 1.00 46.48 8 ARG B O 1
ATOM 942 N N . HIS B 1 10 ? 65.492 52.645 -50.863 1.00 51.33 9 HIS B N 1
ATOM 943 C CA . HIS B 1 10 ? 65.311 51.192 -51.083 1.00 51.49 9 HIS B CA 1
ATOM 944 C C . HIS B 1 10 ? 66.077 50.369 -50.045 1.00 49.96 9 HIS B C 1
ATOM 945 O O . HIS B 1 10 ? 65.505 49.448 -49.453 1.00 49.49 9 HIS B O 1
ATOM 952 N N . THR B 1 11 ? 67.339 50.748 -49.812 1.00 48.16 10 THR B N 1
ATOM 953 C CA . THR B 1 11 ? 68.228 50.068 -48.864 1.00 47.06 10 THR B CA 1
ATOM 954 C C . THR B 1 11 ? 67.673 50.080 -47.441 1.00 45.96 10 THR B C 1
ATOM 955 O O . THR B 1 11 ? 67.482 49.020 -46.849 1.00 45.72 10 THR B O 1
ATOM 959 N N . ILE B 1 12 ? 67.344 51.262 -46.937 1.00 47.66 11 ILE B N 1
ATOM 960 C CA . ILE B 1 12 ? 66.877 51.383 -45.550 1.00 50.82 11 ILE B CA 1
ATOM 961 C C . ILE B 1 12 ? 65.446 50.798 -45.374 1.00 49.95 11 ILE B C 1
ATOM 962 O O . ILE B 1 12 ? 65.153 50.268 -44.306 1.00 50.62 11 ILE B O 1
ATOM 967 N N . GLN B 1 13 ? 64.596 50.842 -46.407 1.00 49.68 12 GLN B N 1
ATOM 968 C CA . GLN B 1 13 ? 63.262 50.204 -46.347 1.00 52.58 12 GLN B CA 1
ATOM 969 C C . GLN B 1 13 ? 63.379 48.674 -46.311 1.00 53.07 12 GLN B C 1
ATOM 970 O O . GLN B 1 13 ? 62.660 48.019 -45.554 1.00 53.22 12 GLN B O 1
ATOM 976 N N . GLU B 1 14 ? 64.306 48.132 -47.108 1.00 52.41 13 GLU B N 1
ATOM 977 C CA . GLU B 1 14 ? 64.602 46.704 -47.146 1.00 52.40 13 GLU B CA 1
ATOM 978 C C . GLU B 1 14 ? 65.199 46.272 -45.791 1.00 50.00 13 GLU B C 1
ATOM 979 O O . GLU B 1 14 ? 64.840 45.218 -45.289 1.00 49.21 13 GLU B O 1
ATOM 985 N N . ILE B 1 15 ? 66.088 47.092 -45.208 1.00 50.74 14 ILE B N 1
ATOM 986 C CA . ILE B 1 15 ? 66.707 46.797 -43.899 1.00 52.21 14 ILE B CA 1
ATOM 987 C C . ILE B 1 15 ? 65.667 46.795 -42.754 1.00 53.30 14 ILE B C 1
ATOM 988 O O . ILE B 1 15 ? 65.584 45.818 -41.997 1.00 52.40 14 ILE B O 1
ATOM 993 N N . ILE B 1 16 ? 64.881 47.870 -42.656 1.00 53.12 15 ILE B N 1
ATOM 994 C CA . ILE B 1 16 ? 63.873 48.019 -41.578 1.00 55.46 15 ILE B CA 1
ATOM 995 C C . ILE B 1 16 ? 62.839 46.861 -41.603 1.00 56.17 15 ILE B C 1
ATOM 996 O O . ILE B 1 16 ? 62.583 46.252 -40.560 1.00 55.29 15 ILE B O 1
ATOM 1001 N N . LYS B 1 17 ? 62.357 46.502 -42.801 1.00 57.78 16 LYS B N 1
ATOM 1002 C CA . LYS B 1 17 ? 61.427 45.373 -42.985 1.00 61.16 16 LYS B CA 1
ATOM 1003 C C . LYS B 1 17 ? 62.057 44.022 -42.645 1.00 62.49 16 LYS B C 1
ATOM 1004 O O . LYS B 1 17 ? 61.355 43.161 -42.112 1.00 65.20 16 LYS B O 1
ATOM 1010 N N . LYS B 1 18 ? 63.355 43.845 -42.948 1.00 61.97 17 LYS B N 1
ATOM 1011 C CA . LYS B 1 18 ? 64.098 42.600 -42.652 1.00 62.34 17 LYS B CA 1
ATOM 1012 C C . LYS B 1 18 ? 64.098 42.324 -41.155 1.00 62.83 17 LYS B C 1
ATOM 1013 O O . LYS B 1 18 ? 63.620 41.276 -40.741 1.00 64.32 17 LYS B O 1
ATOM 1019 N N . TYR B 1 19 ? 64.606 43.275 -40.368 1.00 64.37 18 TYR B N 1
ATOM 1020 C CA . TYR B 1 19 ? 64.638 43.149 -38.893 1.00 65.45 18 TYR B CA 1
ATOM 1021 C C . TYR B 1 19 ? 63.261 43.142 -38.230 1.00 65.49 18 TYR B C 1
ATOM 1022 O O . TYR B 1 19 ? 63.120 42.524 -37.170 1.00 64.92 18 TYR B O 1
ATOM 1031 N N . TYR B 1 20 ? 62.278 43.818 -38.844 1.00 66.97 19 TYR B N 1
ATOM 1032 C CA . TYR B 1 20 ? 60.878 43.822 -38.374 1.00 68.30 19 TYR B CA 1
ATOM 1033 C C . TYR B 1 20 ? 60.308 42.401 -38.502 1.00 69.41 19 TYR B C 1
ATOM 1034 O O . TYR B 1 20 ? 59.825 41.851 -37.512 1.00 69.73 19 TYR B O 1
ATOM 1043 N N . ASP B 1 21 ? 60.397 41.824 -39.709 1.00 71.13 20 ASP B N 1
ATOM 1044 C CA . ASP B 1 21 ? 59.928 40.438 -39.992 1.00 71.98 20 ASP B CA 1
ATOM 1045 C C . ASP B 1 21 ? 60.663 39.392 -39.149 1.00 73.77 20 ASP B C 1
ATOM 1046 O O . ASP B 1 21 ? 60.044 38.457 -38.637 1.00 74.00 20 ASP B O 1
ATOM 1051 N N . LEU B 1 22 ? 61.975 39.578 -39.015 1.00 76.42 21 LEU B N 1
ATOM 1052 C CA . LEU B 1 22 ? 62.856 38.705 -38.218 1.00 79.00 21 LEU B CA 1
ATOM 1053 C C . LEU B 1 22 ? 62.483 38.644 -36.722 1.00 79.82 21 LEU B C 1
ATOM 1054 O O . LEU B 1 22 ? 62.677 37.601 -36.094 1.00 79.77 21 LEU B O 1
ATOM 1059 N N . SER B 1 23 ? 61.932 39.743 -36.182 1.00 82.00 22 SER B N 1
ATOM 1060 C CA . SER B 1 23 ? 61.526 39.849 -34.764 1.00 83.42 22 SER B CA 1
ATOM 1061 C C . SER B 1 23 ? 60.070 39.405 -34.481 1.00 84.45 22 SER B C 1
ATOM 1062 O O . SER B 1 23 ? 59.818 38.866 -33.394 1.00 84.33 22 SER B O 1
ATOM 1065 N N . ASN B 1 24 ? 59.134 39.651 -35.414 1.00 85.25 23 ASN B N 1
ATOM 1066 C CA . ASN B 1 24 ? 57.719 39.201 -35.288 1.00 87.12 23 ASN B CA 1
ATOM 1067 C C . ASN B 1 24 ? 57.100 38.668 -36.614 1.00 88.57 23 ASN B C 1
ATOM 1068 O O . ASN B 1 24 ? 56.693 39.452 -37.477 1.00 89.44 23 ASN B O 1
ATOM 1073 N N . SER B 1 25 ? 57.063 37.333 -36.754 1.00 89.29 24 SER B N 1
ATOM 1074 C CA . SER B 1 25 ? 56.502 36.624 -37.924 1.00 89.99 24 SER B CA 1
ATOM 1075 C C . SER B 1 25 ? 55.389 35.661 -37.496 1.00 90.77 24 SER B C 1
ATOM 1076 O O . SER B 1 25 ? 54.625 35.164 -38.329 1.00 91.29 24 SER B O 1
ATOM 1079 N N . LEU B 1 39 ? 42.992 41.430 -29.664 1.00 77.86 38 LEU B N 1
ATOM 1080 C CA . LEU B 1 39 ? 44.124 41.664 -30.572 1.00 76.88 38 LEU B CA 1
ATOM 1081 C C . LEU B 1 39 ? 44.795 43.065 -30.485 1.00 75.18 38 LEU B C 1
ATOM 1082 O O . LEU B 1 39 ? 45.992 43.132 -30.190 1.00 76.26 38 LEU B O 1
ATOM 1087 N N . PRO B 1 40 ? 44.030 44.173 -30.678 1.00 73.13 39 PRO B N 1
ATOM 1088 C CA . PRO B 1 40 ? 44.658 45.518 -30.743 1.00 71.32 39 PRO B CA 1
ATOM 1089 C C . PRO B 1 40 ? 45.236 46.186 -29.473 1.00 68.61 39 PRO B C 1
ATOM 1090 O O . PRO B 1 40 ? 46.077 47.063 -29.625 1.00 66.82 39 PRO B O 1
ATOM 1094 N N . ASP B 1 41 ? 44.768 45.811 -28.276 1.00 66.38 40 ASP B N 1
ATOM 1095 C CA . ASP B 1 41 ? 45.239 46.389 -26.983 1.00 64.53 40 ASP B CA 1
ATOM 1096 C C . ASP B 1 41 ? 46.564 45.819 -26.460 1.00 62.52 40 ASP B C 1
ATOM 1097 O O . ASP B 1 41 ? 47.212 46.466 -25.636 1.00 60.63 40 ASP B O 1
ATOM 1102 N N . THR B 1 42 ? 46.947 44.609 -26.893 1.00 61.00 41 THR B N 1
ATOM 1103 C CA . THR B 1 42 ? 48.202 43.970 -26.442 1.00 60.39 41 THR B CA 1
ATOM 1104 C C . THR B 1 42 ? 49.413 44.706 -27.023 1.00 60.02 41 THR B C 1
ATOM 1105 O O . THR B 1 42 ? 49.284 45.440 -28.030 1.00 59.41 41 THR B O 1
ATOM 1109 N N . VAL B 1 43 ? 50.567 44.542 -26.365 1.00 60.13 42 VAL B N 1
ATOM 1110 C CA . VAL B 1 43 ? 51.820 45.159 -26.826 1.00 61.17 42 VAL B CA 1
ATOM 1111 C C . VAL B 1 43 ? 52.158 44.466 -28.152 1.00 60.18 42 VAL B C 1
ATOM 1112 O O . VAL B 1 43 ? 52.356 43.239 -28.189 1.00 60.10 42 VAL B O 1
ATOM 1116 N N . GLY B 1 44 ? 52.079 45.261 -29.222 1.00 58.07 43 GLY B N 1
ATOM 1117 C CA . GLY B 1 44 ? 52.330 44.820 -30.581 1.00 57.08 43 GLY B CA 1
ATOM 1118 C C . GLY B 1 44 ? 53.209 45.813 -31.312 1.00 55.86 43 GLY B C 1
ATOM 1119 O O . GLY B 1 44 ? 53.175 47.010 -31.027 1.00 57.41 43 GLY B O 1
ATOM 1120 N N . ASP B 1 45 ? 53.972 45.290 -32.261 1.00 52.03 44 ASP B N 1
ATOM 1121 C CA . ASP B 1 45 ? 54.877 46.043 -33.094 1.00 49.29 44 ASP B CA 1
ATOM 1122 C C . ASP B 1 45 ? 54.121 46.680 -34.259 1.00 46.44 44 ASP B C 1
ATOM 1123 O O . ASP B 1 45 ? 53.162 46.104 -34.739 1.00 45.64 44 ASP B O 1
ATOM 1128 N N . ARG B 1 46 ? 54.530 47.898 -34.628 1.00 44.83 45 ARG B N 1
ATOM 1129 C CA A ARG B 1 46 ? 53.958 48.660 -35.752 0.50 45.10 45 ARG B CA 1
ATOM 1130 C CA B ARG B 1 46 ? 53.962 48.666 -35.738 0.50 44.82 45 ARG B CA 1
ATOM 1131 C C . ARG B 1 46 ? 55.115 49.268 -36.554 1.00 43.71 45 ARG B C 1
ATOM 1132 O O . ARG B 1 46 ? 56.096 49.744 -35.969 1.00 42.23 45 ARG B O 1
ATOM 1147 N N . LEU B 1 47 ? 54.977 49.268 -37.880 1.00 43.71 46 LEU B N 1
ATOM 1148 C CA . LEU B 1 47 ? 55.967 49.804 -38.821 1.00 45.18 46 LEU B CA 1
ATOM 1149 C C . LEU B 1 47 ? 55.355 51.072 -39.416 1.00 44.39 46 LEU B C 1
ATOM 1150 O O . LEU B 1 47 ? 54.179 51.054 -39.792 1.00 42.25 46 LEU B O 1
ATOM 1155 N N . ILE B 1 48 ? 56.130 52.167 -39.461 1.00 43.45 47 ILE B N 1
ATOM 1156 C CA . ILE B 1 48 ? 55.645 53.467 -39.966 1.00 46.10 47 ILE B CA 1
ATOM 1157 C C . ILE B 1 48 ? 56.692 53.985 -40.953 1.00 48.01 47 ILE B C 1
ATOM 1158 O O . ILE B 1 48 ? 57.744 54.523 -40.557 1.00 49.76 47 ILE B O 1
ATOM 1163 N N . ILE B 1 49 ? 56.408 53.784 -42.235 1.00 46.13 48 ILE B N 1
ATOM 1164 C CA . ILE B 1 49 ? 57.280 54.179 -43.340 1.00 48.30 48 ILE B CA 1
ATOM 1165 C C . ILE B 1 49 ? 56.669 55.394 -44.048 1.00 46.82 48 ILE B C 1
ATOM 1166 O O . ILE B 1 49 ? 55.540 55.335 -44.481 1.00 45.34 48 ILE B O 1
ATOM 1171 N N . ASP B 1 50 ? 57.453 56.464 -44.170 1.00 49.05 49 ASP B N 1
ATOM 1172 C CA . ASP B 1 50 ? 57.058 57.692 -44.858 1.00 49.88 49 ASP B CA 1
ATOM 1173 C C . ASP B 1 50 ? 58.166 58.018 -45.870 1.00 47.68 49 ASP B C 1
ATOM 1174 O O . ASP B 1 50 ? 59.178 58.623 -45.518 1.00 46.34 49 ASP B O 1
ATOM 1179 N N . GLU B 1 51 ? 57.949 57.589 -47.115 1.00 49.44 50 GLU B N 1
ATOM 1180 C CA . GLU B 1 51 ? 58.896 57.811 -48.230 1.00 52.31 50 GLU B CA 1
ATOM 1181 C C . GLU B 1 51 ? 58.991 59.292 -48.629 1.00 52.74 50 GLU B C 1
ATOM 1182 O O . GLU B 1 51 ? 60.078 59.758 -48.961 1.00 53.21 50 GLU B O 1
ATOM 1185 N N . GLN B 1 52 ? 57.856 60.006 -48.596 1.00 52.55 51 GLN B N 1
ATOM 1186 C CA . GLN B 1 52 ? 57.786 61.450 -48.921 1.00 52.63 51 GLN B CA 1
ATOM 1187 C C . GLN B 1 52 ? 58.639 62.305 -47.985 1.00 50.35 51 GLN B C 1
ATOM 1188 O O . GLN B 1 52 ? 59.317 63.215 -48.453 1.00 49.69 51 GLN B O 1
ATOM 1192 N N . ARG B 1 53 ? 58.598 61.999 -46.684 1.00 49.60 52 ARG B N 1
ATOM 1193 C CA . ARG B 1 53 ? 59.396 62.706 -45.649 1.00 49.99 52 ARG B CA 1
ATOM 1194 C C . ARG B 1 53 ? 60.706 61.992 -45.238 1.00 50.64 52 ARG B C 1
ATOM 1195 O O . ARG B 1 53 ? 61.467 62.560 -44.452 1.00 52.04 52 ARG B O 1
ATOM 1203 N N . ASP B 1 54 ? 60.964 60.782 -45.768 1.00 50.02 53 ASP B N 1
ATOM 1204 C CA . ASP B 1 54 ? 62.152 59.952 -45.459 1.00 49.44 53 ASP B CA 1
ATOM 1205 C C . ASP B 1 54 ? 62.296 59.661 -43.963 1.00 47.66 53 ASP B C 1
ATOM 1206 O O . ASP B 1 54 ? 63.357 59.869 -43.372 1.00 46.29 53 ASP B O 1
ATOM 1211 N N . GLN B 1 55 ? 61.188 59.224 -43.371 1.00 47.15 54 GLN B N 1
ATOM 1212 C CA . GLN B 1 55 ? 61.095 58.856 -41.950 1.00 46.58 54 GLN B CA 1
ATOM 1213 C C . GLN B 1 55 ? 60.656 57.401 -41.952 1.00 45.60 54 GLN B C 1
ATOM 1214 O O . GLN B 1 55 ? 59.644 57.057 -42.588 1.00 46.82 54 GLN B O 1
ATOM 1220 N N . TYR B 1 56 ? 61.430 56.560 -41.267 1.00 47.44 55 TYR B N 1
ATOM 1221 C CA . TYR B 1 56 ? 61.235 55.102 -41.217 1.00 46.13 55 TYR B CA 1
ATOM 1222 C C . TYR B 1 56 ? 61.326 54.685 -39.759 1.00 46.35 55 TYR B C 1
ATOM 1223 O O . TYR B 1 56 ? 62.403 54.765 -39.165 1.00 47.03 55 TYR B O 1
ATOM 1232 N N . LEU B 1 57 ? 60.217 54.223 -39.189 1.00 46.36 56 LEU B N 1
ATOM 1233 C CA . LEU B 1 57 ? 60.175 53.873 -37.778 1.00 45.06 56 LEU B CA 1
ATOM 1234 C C . LEU B 1 57 ? 59.438 52.579 -37.456 1.00 44.17 56 LEU B C 1
ATOM 1235 O O . LEU B 1 57 ? 58.441 52.255 -38.067 1.00 44.13 56 LEU B O 1
ATOM 1240 N N . TRP B 1 58 ? 59.978 51.868 -36.477 1.00 44.22 57 TRP B N 1
ATOM 1241 C CA . TRP B 1 58 ? 59.465 50.641 -35.942 1.00 44.35 57 TRP B CA 1
ATOM 1242 C C . TRP B 1 58 ? 59.356 50.863 -34.439 1.00 46.73 57 TRP B C 1
ATOM 1243 O O . TRP B 1 58 ? 60.360 51.168 -33.772 1.00 46.12 57 TRP B O 1
ATOM 1254 N N . LEU B 1 59 ? 58.128 50.725 -33.931 1.00 48.17 58 LEU B N 1
ATOM 1255 C CA . LEU B 1 59 ? 57.836 50.837 -32.511 1.00 49.07 58 LEU B CA 1
ATOM 1256 C C . LEU B 1 59 ? 56.935 49.717 -32.051 1.00 50.24 58 LEU B C 1
ATOM 1257 O O . LEU B 1 59 ? 56.372 49.004 -32.872 1.00 52.73 58 LEU B O 1
ATOM 1262 N N . CYS B 1 60 ? 56.836 49.562 -30.737 1.00 51.79 59 CYS B N 1
ATOM 1263 C CA . CYS B 1 60 ? 55.875 48.650 -30.109 1.00 55.34 59 CYS B CA 1
ATOM 1264 C C . CYS B 1 60 ? 54.976 49.513 -29.206 1.00 53.93 59 CYS B C 1
ATOM 1265 O O . CYS B 1 60 ? 55.428 50.490 -28.603 1.00 54.36 59 CYS B O 1
ATOM 1268 N N . CYS B 1 61 ? 53.701 49.172 -29.168 1.00 54.06 60 CYS B N 1
ATOM 1269 C CA . CYS B 1 61 ? 52.724 49.912 -28.397 1.00 54.40 60 CYS B CA 1
ATOM 1270 C C . CYS B 1 61 ? 51.584 49.016 -27.919 1.00 52.39 60 CYS B C 1
ATOM 1271 O O . CYS B 1 61 ? 51.120 48.140 -28.661 1.00 53.49 60 CYS B O 1
ATOM 1274 N N . GLY B 1 62 ? 51.170 49.247 -26.677 1.00 52.27 61 GLY B N 1
ATOM 1275 C CA . GLY B 1 62 ? 50.076 48.529 -26.027 1.00 52.80 61 GLY B CA 1
ATOM 1276 C C . GLY B 1 62 ? 50.149 48.597 -24.513 1.00 52.57 61 GLY B C 1
ATOM 1277 O O . GLY B 1 62 ? 50.764 49.523 -23.955 1.00 53.63 61 GLY B O 1
ATOM 1278 N N . TRP B 1 63 ? 49.519 47.617 -23.866 1.00 52.93 62 TRP B N 1
ATOM 1279 C CA . TRP B 1 63 ? 49.454 47.520 -22.406 1.00 53.16 62 TRP B CA 1
ATOM 1280 C C . TRP B 1 63 ? 49.993 46.194 -21.895 1.00 53.71 62 TRP B C 1
ATOM 1281 O O . TRP B 1 63 ? 49.630 45.155 -22.432 1.00 52.16 62 TRP B O 1
ATOM 1292 N N . ASP B 1 64 ? 50.861 46.262 -20.880 1.00 56.28 63 ASP B N 1
ATOM 1293 C CA . ASP B 1 64 ? 51.422 45.096 -20.173 1.00 58.18 63 ASP B CA 1
ATOM 1294 C C . ASP B 1 64 ? 50.700 45.164 -18.798 1.00 58.77 63 ASP B C 1
ATOM 1295 O O . ASP B 1 64 ? 51.253 45.656 -17.807 1.00 60.42 63 ASP B O 1
ATOM 1300 N N . GLY B 1 65 ? 49.446 44.691 -18.773 1.00 58.63 64 GLY B N 1
ATOM 1301 C CA . GLY B 1 65 ? 48.576 44.758 -17.582 1.00 59.14 64 GLY B CA 1
ATOM 1302 C C . GLY B 1 65 ? 48.136 46.214 -17.446 1.00 60.41 64 GLY B C 1
ATOM 1303 O O . GLY B 1 65 ? 47.458 46.730 -18.344 1.00 61.84 64 GLY B O 1
ATOM 1304 N N . LYS B 1 66 ? 48.523 46.866 -16.343 1.00 60.85 65 LYS B N 1
ATOM 1305 C CA . LYS B 1 66 ? 48.268 48.317 -16.120 1.00 60.58 65 LYS B CA 1
ATOM 1306 C C . LYS B 1 66 ? 49.386 49.234 -16.690 1.00 59.88 65 LYS B C 1
ATOM 1307 O O . LYS B 1 66 ? 49.212 50.455 -16.715 1.00 60.53 65 LYS B O 1
ATOM 1313 N N . LYS B 1 67 ? 50.500 48.655 -17.149 1.00 60.03 66 LYS B N 1
ATOM 1314 C CA . LYS B 1 67 ? 51.669 49.396 -17.654 1.00 60.34 66 LYS B CA 1
ATOM 1315 C C . LYS B 1 67 ? 51.518 49.765 -19.142 1.00 57.96 66 LYS B C 1
ATOM 1316 O O . LYS B 1 67 ? 51.390 48.880 -19.996 1.00 56.94 66 LYS B O 1
ATOM 1321 N N . ARG B 1 68 ? 51.560 51.065 -19.439 1.00 56.44 67 ARG B N 1
ATOM 1322 C CA . ARG B 1 68 ? 51.494 51.576 -20.809 1.00 55.30 67 ARG B CA 1
ATOM 1323 C C . ARG B 1 68 ? 52.861 51.429 -21.463 1.00 56.03 67 ARG B C 1
ATOM 1324 O O . ARG B 1 68 ? 53.838 51.965 -20.936 1.00 58.15 67 ARG B O 1
ATOM 1332 N N . VAL B 1 69 ? 52.924 50.706 -22.588 1.00 55.23 68 VAL B N 1
ATOM 1333 C CA . VAL B 1 69 ? 54.161 50.489 -23.358 1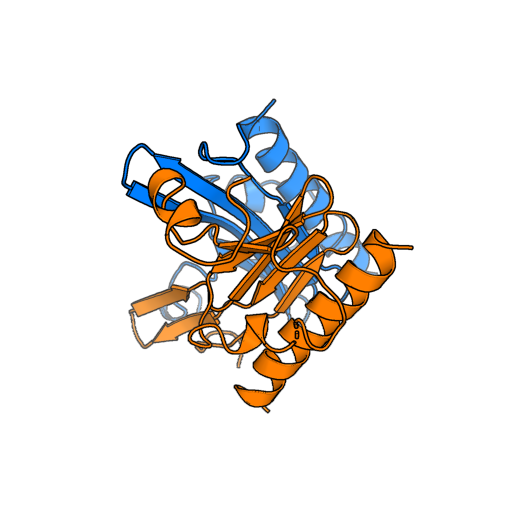.00 53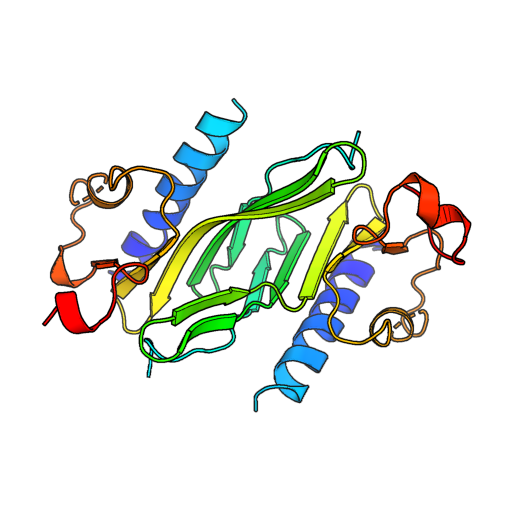.62 68 VAL B CA 1
ATOM 1334 C C . VAL B 1 69 ? 54.050 51.311 -24.649 1.00 54.10 68 VAL B C 1
ATOM 1335 O O . VAL B 1 69 ? 53.037 51.237 -25.338 1.00 54.76 68 VAL B O 1
ATOM 1339 N N . GLN B 1 70 ? 55.057 52.133 -24.930 1.00 53.82 69 GLN B N 1
ATOM 1340 C CA . GLN B 1 70 ? 55.108 52.951 -26.156 1.00 55.89 69 GLN B CA 1
ATOM 1341 C C . GLN B 1 70 ? 56.595 53.221 -26.352 1.00 56.47 69 GLN B C 1
ATOM 1342 O O . GLN B 1 70 ? 57.129 54.197 -25.844 1.00 57.61 69 GLN B O 1
ATOM 1348 N N . HIS B 1 71 ? 57.239 52.312 -27.091 1.00 55.75 70 HIS B N 1
ATOM 1349 C CA . HIS B 1 71 ? 58.685 52.255 -27.233 1.00 56.01 70 HIS B CA 1
ATOM 1350 C C . HIS B 1 71 ? 59.192 52.168 -28.687 1.00 53.15 70 HIS B C 1
ATOM 1351 O O . HIS B 1 71 ? 58.783 51.297 -29.442 1.00 52.28 70 HIS B O 1
ATOM 1358 N N . ILE B 1 72 ? 60.096 53.072 -29.045 1.00 53.87 71 ILE B N 1
ATOM 1359 C CA . ILE B 1 72 ? 60.763 53.096 -30.371 1.00 52.16 71 ILE B CA 1
ATOM 1360 C C . ILE B 1 72 ? 61.846 52.017 -30.348 1.00 51.40 71 ILE B C 1
ATOM 1361 O O . ILE B 1 72 ? 62.660 52.003 -29.418 1.00 52.40 71 ILE B O 1
ATOM 1366 N N . ILE B 1 73 ? 61.803 51.111 -31.345 1.00 51.05 72 ILE B N 1
ATOM 1367 C CA A ILE B 1 73 ? 62.748 49.995 -31.507 0.50 50.76 72 ILE B CA 1
ATOM 1368 C CA B ILE B 1 73 ? 62.751 50.004 -31.482 0.50 49.48 72 ILE B CA 1
ATOM 1369 C C . ILE B 1 73 ? 63.853 50.383 -32.489 1.00 50.95 72 ILE B C 1
ATOM 1370 O O . ILE B 1 73 ? 65.036 50.198 -32.211 1.00 48.31 72 ILE B O 1
ATOM 1379 N N . LEU B 1 74 ? 63.444 50.885 -33.658 1.00 51.35 73 LEU B N 1
ATOM 1380 C CA . LEU B 1 74 ? 64.352 51.273 -34.732 1.00 49.96 73 LEU B CA 1
ATOM 1381 C C . LEU B 1 74 ? 63.790 52.495 -35.430 1.00 48.73 73 LEU B C 1
ATOM 1382 O O . LEU B 1 74 ? 62.608 52.500 -35.803 1.00 46.90 73 LEU B O 1
ATOM 1387 N N . TYR B 1 75 ? 64.627 53.528 -35.567 1.00 47.37 74 TYR B N 1
ATOM 1388 C CA . TYR B 1 75 ? 64.243 54.780 -36.188 1.00 48.29 74 TYR B CA 1
ATOM 1389 C C . TYR B 1 75 ? 65.385 55.290 -37.067 1.00 48.55 74 TYR B C 1
ATOM 1390 O O . TYR B 1 75 ? 66.499 55.524 -36.591 1.00 48.80 74 TYR B O 1
ATOM 1399 N N . LEU B 1 76 ? 65.066 55.454 -38.348 1.00 50.71 75 LEU B N 1
ATOM 1400 C CA . LEU B 1 76 ? 65.989 55.916 -39.373 1.00 52.11 75 LEU B CA 1
ATOM 1401 C C . LEU B 1 76 ? 65.351 57.041 -40.172 1.00 52.37 75 LEU B C 1
ATOM 1402 O O . LEU B 1 76 ? 64.135 57.018 -40.417 1.00 53.28 75 LEU B O 1
ATOM 1407 N N . GLN B 1 77 ? 66.158 58.033 -40.530 1.00 53.84 76 GLN B N 1
ATOM 1408 C CA . GLN B 1 77 ? 65.744 59.118 -41.412 1.00 54.71 76 GLN B CA 1
ATOM 1409 C C . GLN B 1 77 ? 66.876 59.487 -42.390 1.00 55.55 76 GLN B C 1
ATOM 1410 O O . GLN B 1 77 ? 68.053 59.281 -42.082 1.00 57.37 76 GLN B O 1
ATOM 1416 N N . ILE B 1 78 ? 66.493 59.991 -43.565 1.00 56.14 77 ILE B N 1
ATOM 1417 C CA . ILE B 1 78 ? 67.424 60.463 -44.578 1.00 56.98 77 ILE B CA 1
ATOM 1418 C C . ILE B 1 78 ? 67.278 61.982 -44.501 1.00 58.15 77 ILE B C 1
ATOM 1419 O O . ILE B 1 78 ? 66.175 62.500 -44.691 1.00 55.51 77 ILE B O 1
ATOM 1424 N N . GLN B 1 79 ? 68.381 62.665 -44.186 1.00 60.73 78 GLN B N 1
ATOM 1425 C CA . GLN B 1 79 ? 68.430 64.121 -44.030 1.00 64.45 78 GLN B CA 1
ATOM 1426 C C . GLN B 1 79 ? 69.730 64.681 -44.632 1.00 63.51 78 GLN B C 1
ATOM 1427 O O . GLN B 1 79 ? 70.820 64.259 -44.229 1.00 63.48 78 GLN B O 1
ATOM 1433 N N . ASN B 1 80 ? 69.594 65.620 -45.578 1.00 63.35 79 ASN B N 1
ATOM 1434 C CA . ASN B 1 80 ? 70.722 66.263 -46.287 1.00 63.29 79 ASN B CA 1
ATOM 1435 C C . ASN B 1 80 ? 71.633 65.235 -46.998 1.00 60.94 79 ASN B C 1
ATOM 1436 O O . ASN B 1 80 ? 72.867 65.341 -46.981 1.00 60.30 79 ASN B O 1
ATOM 1441 N N . GLY B 1 81 ? 70.990 64.240 -47.617 1.00 58.56 80 GLY B N 1
ATOM 1442 C CA . GLY B 1 81 ? 71.677 63.163 -48.320 1.00 55.69 80 GLY B CA 1
ATOM 1443 C C . GLY B 1 81 ? 72.412 62.150 -47.459 1.00 54.24 80 GLY B C 1
ATOM 1444 O O . GLY B 1 81 ? 73.254 61.429 -47.990 1.00 54.27 80 GLY B O 1
ATOM 1445 N N . LYS B 1 82 ? 72.108 62.083 -46.155 1.00 53.47 81 LYS B N 1
ATOM 1446 C CA . LYS B 1 82 ? 72.746 61.123 -45.225 1.00 53.35 81 LYS B CA 1
ATOM 1447 C C . LYS B 1 82 ? 71.707 60.362 -44.408 1.00 51.16 81 LYS B C 1
ATOM 1448 O O . LYS B 1 82 ? 70.641 60.901 -44.109 1.00 51.06 81 LYS B O 1
ATOM 1454 N N . ILE B 1 83 ? 72.044 59.118 -44.056 1.00 47.72 82 ILE B N 1
ATOM 1455 C CA . ILE B 1 83 ? 71.197 58.216 -43.278 1.00 47.38 82 ILE B CA 1
ATOM 1456 C C . ILE B 1 83 ? 71.532 58.457 -41.809 1.00 47.10 82 ILE B C 1
ATOM 1457 O O . ILE B 1 83 ? 72.673 58.302 -41.406 1.00 45.28 82 ILE B O 1
ATOM 1462 N N . TRP B 1 84 ? 70.520 58.842 -41.032 1.00 48.73 83 TRP B N 1
ATOM 1463 C CA . TRP B 1 84 ? 70.627 59.094 -39.593 1.00 49.28 83 TRP B CA 1
ATOM 1464 C C . TRP B 1 84 ? 70.002 57.917 -38.873 1.00 48.89 83 TRP B C 1
ATOM 1465 O O . TRP B 1 84 ? 68.823 57.688 -39.058 1.00 50.51 83 TRP B O 1
ATOM 1476 N N . ILE B 1 85 ? 70.787 57.175 -38.092 1.00 49.57 84 ILE B N 1
ATOM 1477 C CA . ILE B 1 85 ? 70.284 56.060 -37.269 1.00 49.12 84 ILE B CA 1
ATOM 1478 C C . ILE B 1 85 ? 70.024 56.724 -35.911 1.00 47.88 84 ILE B C 1
ATOM 1479 O O . ILE B 1 85 ? 70.959 56.970 -35.140 1.00 48.36 84 ILE B O 1
ATOM 1484 N N . GLU B 1 86 ? 68.754 57.073 -35.677 1.00 49.30 85 GLU B N 1
ATOM 1485 C CA . GLU B 1 86 ? 68.295 57.734 -34.439 1.00 49.66 85 GLU B CA 1
ATOM 1486 C C . GLU B 1 86 ? 68.044 56.760 -33.284 1.00 50.61 85 GLU B C 1
ATOM 1487 O O . GLU B 1 86 ? 68.086 57.152 -32.141 1.00 53.17 85 GLU B O 1
ATOM 1493 N N . GLU B 1 87 ? 67.703 55.516 -33.584 1.00 49.74 86 GLU B N 1
ATOM 1494 C CA . GLU B 1 87 ? 67.464 54.492 -32.565 1.00 49.52 86 GLU B CA 1
ATOM 1495 C C . GLU B 1 87 ? 67.741 53.163 -33.232 1.00 49.93 86 GLU B C 1
ATOM 1496 O O . GLU B 1 87 ? 67.312 52.957 -34.375 1.00 49.37 86 GLU B O 1
ATOM 1502 N N . ASP B 1 88 ? 68.466 52.293 -32.527 1.00 50.96 87 ASP B N 1
ATOM 1503 C CA . ASP B 1 88 ? 68.885 51.004 -33.024 1.00 51.93 87 ASP B CA 1
ATOM 1504 C C . ASP B 1 88 ? 68.758 49.936 -31.942 1.00 53.14 87 ASP B C 1
ATOM 1505 O O . ASP B 1 88 ? 69.227 50.148 -30.822 1.00 54.07 87 ASP B O 1
ATOM 1510 N N . SER B 1 89 ? 68.197 48.787 -32.329 1.00 52.75 88 SER B N 1
ATOM 1511 C CA . SER B 1 89 ? 67.999 47.582 -31.496 1.00 52.93 88 SER B CA 1
ATOM 1512 C C . SER B 1 89 ? 68.883 46.362 -31.896 1.00 51.42 88 SER B C 1
ATOM 1513 O O . SER B 1 89 ? 68.793 45.310 -31.260 1.00 48.51 88 SER B O 1
ATOM 1516 N N . THR B 1 90 ? 69.705 46.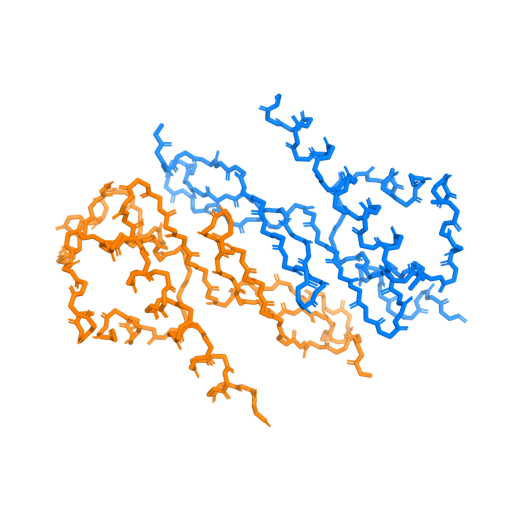512 -32.937 1.00 51.38 89 THR B N 1
ATOM 1517 C CA . THR B 1 90 ? 70.534 45.435 -33.517 1.00 52.60 89 THR B CA 1
ATOM 1518 C C . THR B 1 90 ? 72.011 45.411 -33.122 1.00 52.83 89 THR B C 1
ATOM 1519 O O . THR B 1 90 ? 72.727 44.518 -33.599 1.00 54.15 89 THR B O 1
ATOM 1523 N N . ASN B 1 91 ? 72.438 46.350 -32.252 1.00 53.54 90 ASN B N 1
ATOM 1524 C CA A ASN B 1 91 ? 73.839 46.500 -31.809 0.50 53.61 90 ASN B CA 1
ATOM 1525 C CA B ASN B 1 91 ? 73.841 46.500 -31.817 0.50 54.30 90 ASN B CA 1
ATOM 1526 C C . ASN B 1 91 ? 74.743 46.753 -33.047 1.00 54.51 90 ASN B C 1
ATOM 1527 O O . ASN B 1 91 ? 75.826 46.167 -33.199 1.00 52.51 90 ASN B O 1
ATOM 1536 N N . LEU B 1 92 ? 74.248 47.640 -33.928 1.00 55.03 91 LEU B N 1
ATOM 1537 C CA . LEU B 1 92 ? 74.880 48.048 -35.189 1.00 54.98 91 LEU B CA 1
ATOM 1538 C C . LEU B 1 92 ? 74.934 46.996 -36.311 1.00 54.40 91 LEU B C 1
ATOM 1539 O O . LEU B 1 92 ? 75.623 47.213 -37.299 1.00 54.50 91 LEU B O 1
ATOM 1544 N N . ALA B 1 93 ? 74.159 45.903 -36.203 1.00 54.43 92 ALA B N 1
ATOM 1545 C CA . ALA B 1 93 ? 74.066 44.886 -37.283 1.00 54.05 92 ALA B CA 1
ATOM 1546 C C . ALA B 1 93 ? 73.523 45.518 -38.583 1.00 53.64 92 ALA B C 1
ATOM 1547 O O . ALA B 1 93 ? 73.940 45.120 -39.662 1.00 53.51 92 ALA B O 1
ATOM 1549 N N . ILE B 1 94 ? 72.633 46.515 -38.458 1.00 53.73 93 ILE B N 1
ATOM 1550 C CA . ILE B 1 94 ? 72.076 47.250 -39.613 1.00 53.21 93 ILE B CA 1
ATOM 1551 C C . ILE B 1 94 ? 73.126 48.082 -40.382 1.00 52.09 93 ILE B C 1
ATOM 1552 O O . ILE B 1 94 ? 72.928 48.337 -41.560 1.00 51.43 93 ILE B O 1
ATOM 1557 N N . VAL B 1 95 ? 74.191 48.535 -39.705 1.00 51.02 94 VAL B N 1
ATOM 1558 C CA . VAL B 1 95 ? 75.289 49.287 -40.351 1.00 51.41 94 VAL B CA 1
ATOM 1559 C C . VAL B 1 95 ? 76.028 48.405 -41.363 1.00 51.39 94 VAL B C 1
ATOM 1560 O O . VAL B 1 95 ? 76.345 48.879 -42.450 1.00 51.59 94 VAL B O 1
ATOM 1564 N N . ASP B 1 96 ? 76.281 47.144 -40.992 1.00 51.33 95 ASP B N 1
ATOM 1565 C CA . ASP B 1 96 ? 76.914 46.158 -41.872 1.00 51.38 95 ASP B CA 1
ATOM 1566 C C . ASP B 1 96 ? 76.106 45.987 -43.158 1.00 49.89 95 ASP B C 1
ATOM 1567 O O . ASP B 1 96 ? 76.679 45.962 -44.244 1.00 48.40 95 ASP B O 1
ATOM 1572 N N . GLU B 1 97 ? 74.778 45.926 -43.022 1.00 50.70 96 GLU B N 1
ATOM 1573 C CA . GLU B 1 97 ? 73.885 45.801 -44.184 1.00 50.11 96 GLU B CA 1
ATOM 1574 C C . GLU B 1 97 ? 73.949 47.017 -45.120 1.00 46.69 96 GLU B C 1
ATOM 1575 O O . GLU B 1 97 ? 73.953 46.843 -46.343 1.00 45.39 96 GLU B O 1
ATOM 1589 N N . LEU B 1 99 ? 76.665 49.120 -45.426 1.00 45.51 98 LEU B N 1
ATOM 1590 C CA . LEU B 1 99 ? 78.006 49.071 -46.049 1.00 47.00 98 LEU B CA 1
ATOM 1591 C C . LEU B 1 99 ? 78.054 48.034 -47.175 1.00 45.64 98 LEU B C 1
ATOM 1592 O O . LEU B 1 99 ? 78.679 48.294 -48.199 1.00 45.00 98 LEU B O 1
ATOM 1597 N N . VAL B 1 100 ? 77.402 46.879 -46.962 1.00 45.97 99 VAL B N 1
ATOM 1598 C CA . VAL B 1 100 ? 77.237 45.812 -47.985 1.00 46.90 99 VAL B CA 1
ATOM 1599 C C . VAL B 1 100 ? 76.365 46.310 -49.171 1.00 47.91 99 VAL B C 1
ATOM 1600 O O . VAL B 1 100 ? 76.509 45.813 -50.284 1.00 49.28 99 VAL B O 1
ATOM 1604 N N . ALA B 1 101 ? 75.459 47.265 -48.922 1.00 48.76 100 ALA B N 1
ATOM 1605 C CA . ALA B 1 101 ? 74.658 47.907 -49.981 1.00 49.04 100 ALA B CA 1
ATOM 1606 C C . ALA B 1 101 ? 75.397 49.101 -50.654 1.00 49.08 100 ALA B C 1
ATOM 1607 O O . ALA B 1 101 ? 74.768 49.847 -51.381 1.00 50.38 100 ALA B O 1
ATOM 1609 N N . GLY B 1 102 ? 76.705 49.284 -50.425 1.00 50.03 101 GLY B N 1
ATOM 1610 C CA . GLY B 1 102 ? 77.482 50.370 -51.037 1.00 49.79 101 GLY B CA 1
ATOM 1611 C C . GLY B 1 102 ? 77.228 51.768 -50.505 1.00 50.67 101 GLY B C 1
ATOM 1612 O O . GLY B 1 102 ? 77.464 52.745 -51.216 1.00 51.96 101 GLY B O 1
ATOM 1613 N N . ILE B 1 103 ? 76.745 51.868 -49.266 1.00 51.11 102 ILE B N 1
ATOM 1614 C CA . ILE B 1 103 ? 76.506 53.148 -48.609 1.00 50.89 102 ILE B CA 1
ATOM 1615 C C . ILE B 1 103 ? 77.832 53.385 -47.883 1.00 51.61 102 ILE B C 1
ATOM 1616 O O . ILE B 1 103 ? 78.233 52.536 -47.072 1.00 49.41 102 ILE B O 1
ATOM 1621 N N . PRO B 1 104 ? 78.535 54.504 -48.180 1.00 54.07 103 PRO B N 1
ATOM 1622 C CA . PRO B 1 104 ? 79.801 54.765 -47.482 1.00 55.50 103 PRO B CA 1
ATOM 1623 C C . PRO B 1 104 ? 79.544 55.216 -46.038 1.00 54.95 103 PRO B C 1
ATOM 1624 O O . PRO B 1 104 ? 78.472 55.791 -45.755 1.00 56.26 103 PRO B O 1
ATOM 1628 N N . GLN B 1 105 ? 80.515 54.948 -45.153 1.00 54.30 104 GLN B N 1
ATOM 1629 C CA . GLN B 1 105 ? 80.444 55.333 -43.717 1.00 55.56 104 GLN B CA 1
ATOM 1630 C C . GLN B 1 105 ? 80.254 56.843 -43.494 1.00 55.05 104 GLN B C 1
ATOM 1631 O O . GLN B 1 105 ? 79.653 57.237 -42.496 1.00 55.29 104 GLN B O 1
ATOM 1634 N N . THR B 1 106 ? 80.752 57.663 -44.433 1.00 54.74 105 THR B N 1
ATOM 1635 C CA . THR B 1 106 ? 80.582 59.129 -44.397 1.00 53.59 105 THR B CA 1
ATOM 1636 C C . THR B 1 106 ? 79.127 59.597 -44.590 1.00 52.56 105 THR B C 1
ATOM 1637 O O . THR B 1 106 ? 78.847 60.764 -44.300 1.00 52.30 105 THR B O 1
ATOM 1641 N N . ASP B 1 107 ? 78.248 58.731 -45.131 1.00 51.32 106 ASP B N 1
ATOM 1642 C CA . ASP B 1 107 ? 76.803 59.007 -45.303 1.00 52.50 106 ASP B CA 1
ATOM 1643 C C . ASP B 1 107 ? 75.884 58.337 -44.235 1.00 51.31 106 ASP B C 1
ATOM 1644 O O . ASP B 1 107 ? 74.664 58.359 -44.389 1.00 52.15 106 ASP B O 1
ATOM 1649 N N . ILE B 1 108 ? 76.480 57.790 -43.163 1.00 49.46 107 ILE B N 1
ATOM 1650 C CA . ILE B 1 108 ? 75.796 57.151 -42.029 1.00 48.89 107 ILE B CA 1
ATOM 1651 C C . ILE B 1 108 ? 76.126 57.988 -40.770 1.00 48.63 107 ILE B C 1
ATOM 1652 O O . ILE B 1 108 ? 77.286 58.187 -40.480 1.00 48.13 107 ILE B O 1
ATOM 1657 N N . ILE B 1 109 ? 75.109 58.470 -40.056 1.00 49.36 108 ILE B N 1
ATOM 1658 C CA . ILE B 1 109 ? 75.269 59.248 -38.810 1.00 49.41 108 ILE B CA 1
ATOM 1659 C C . ILE B 1 109 ? 74.556 58.508 -37.680 1.00 48.38 108 ILE B C 1
ATOM 1660 O O . ILE B 1 109 ? 73.377 58.147 -37.819 1.00 48.53 108 ILE B O 1
ATOM 1665 N N . LEU B 1 110 ? 75.269 58.291 -36.575 1.00 47.18 109 LEU B N 1
ATOM 1666 C CA . LEU B 1 110 ? 74.695 57.675 -35.389 1.00 47.31 109 LEU B CA 1
ATOM 1667 C C . LEU B 1 110 ? 74.131 58.802 -34.550 1.00 46.57 109 LEU B C 1
ATOM 1668 O O . LEU B 1 110 ? 74.811 59.371 -33.697 1.00 46.02 109 LEU B O 1
ATOM 1673 N N . GLY B 1 111 ? 72.874 59.147 -34.854 1.00 47.29 110 GLY B N 1
ATOM 1674 C CA . GLY B 1 111 ? 72.094 60.157 -34.153 1.00 44.73 110 GLY B CA 1
ATOM 1675 C C . GLY B 1 111 ? 71.924 59.838 -32.683 1.00 45.39 110 GLY B C 1
ATOM 1676 O O . GLY B 1 111 ? 71.884 60.746 -31.876 1.00 42.82 110 GLY B O 1
ATOM 1677 N N . PHE B 1 112 ? 71.834 58.547 -32.335 1.00 46.77 111 PHE B N 1
ATOM 1678 C CA . PHE B 1 112 ? 71.788 58.114 -30.921 1.00 44.88 111 PHE B CA 1
ATOM 1679 C C . PHE B 1 112 ? 73.120 58.329 -30.153 1.00 43.09 111 PHE B C 1
ATOM 1680 O O . PHE B 1 112 ? 73.127 58.176 -28.939 1.00 43.03 111 PHE B O 1
ATOM 1688 N N . HIS B 1 113 ? 74.249 58.564 -30.844 1.00 43.22 112 HIS B N 1
ATOM 1689 C CA . HIS B 1 113 ? 75.503 58.960 -30.167 1.00 41.71 112 HIS B CA 1
ATOM 1690 C C . HIS B 1 113 ? 75.437 60.485 -30.011 1.00 40.23 112 HIS B C 1
ATOM 1691 O O . HIS B 1 113 ? 74.902 61.150 -30.857 1.00 40.65 112 HIS B O 1
ATOM 1698 N N . HIS B 1 114 ? 75.924 61.038 -28.909 1.00 40.15 113 HIS B N 1
ATOM 1699 C CA . HIS B 1 114 ? 75.980 62.514 -28.740 1.00 40.43 113 HIS B CA 1
ATOM 1700 C C . HIS B 1 114 ? 76.856 63.110 -29.880 1.00 40.48 113 HIS B C 1
ATOM 1701 O O . HIS B 1 114 ? 77.839 62.460 -30.263 1.00 41.74 113 HIS B O 1
ATOM 1708 N N . PRO B 1 115 ? 76.501 64.293 -30.452 1.00 40.17 114 PRO B N 1
ATOM 1709 C CA . PRO B 1 115 ? 77.317 64.909 -31.545 1.00 39.49 114 PRO B CA 1
ATOM 1710 C C . PRO B 1 115 ? 78.842 64.906 -31.334 1.00 38.79 114 PRO B C 1
ATOM 1711 O O . PRO B 1 115 ? 79.580 64.569 -32.260 1.00 37.96 114 PRO B O 1
ATOM 1715 N N . SER B 1 116 ? 79.273 65.241 -30.116 1.00 38.48 115 SER B N 1
ATOM 1716 C CA . SER B 1 116 ? 80.688 65.219 -29.708 1.00 38.78 115 SER B CA 1
ATOM 1717 C C . SER B 1 116 ? 81.364 63.823 -29.640 1.00 38.45 115 SER B C 1
ATOM 1718 O O . SER B 1 116 ? 82.586 63.768 -29.486 1.00 34.64 115 SER B O 1
ATOM 1721 N N . LYS B 1 117 ? 80.583 62.738 -29.666 1.00 40.02 116 LYS B N 1
ATOM 1722 C CA . LYS B 1 117 ? 81.077 61.348 -29.639 1.00 42.25 116 LYS B CA 1
ATOM 1723 C C . LYS B 1 117 ? 81.281 60.715 -31.032 1.00 41.97 116 LYS B C 1
ATOM 1724 O O . LYS B 1 117 ? 82.065 59.782 -31.156 1.00 41.39 116 LYS B O 1
ATOM 1730 N N . ARG B 1 118 ? 80.629 61.267 -32.058 1.00 44.37 117 ARG B N 1
ATOM 1731 C CA . ARG B 1 118 ? 80.606 60.716 -33.432 1.00 46.95 117 ARG B CA 1
ATOM 1732 C C . ARG B 1 118 ? 81.932 60.513 -34.149 1.00 50.04 117 ARG B C 1
ATOM 1733 O O . ARG B 1 118 ? 82.067 59.563 -34.917 1.00 53.12 117 ARG B O 1
ATOM 1741 N N . GLY B 1 119 ? 82.904 61.383 -33.885 1.00 51.47 118 GLY B N 1
ATOM 1742 C CA . GLY B 1 119 ? 84.239 61.234 -34.451 1.00 52.85 118 GLY B CA 1
ATOM 1743 C C . GLY B 1 119 ? 85.033 60.046 -33.897 1.00 54.15 118 GLY B C 1
ATOM 1744 O O . GLY B 1 119 ? 86.036 59.667 -34.499 1.00 52.33 118 GLY B O 1
ATOM 1745 N N . LEU B 1 120 ? 84.613 59.490 -32.744 1.00 56.87 119 LEU B N 1
ATOM 1746 C CA . LEU B 1 120 ? 85.269 58.329 -32.103 1.00 58.46 119 LEU B CA 1
ATOM 1747 C C . LEU B 1 120 ? 85.067 57.085 -32.986 1.00 62.75 119 LEU B C 1
ATOM 1748 O O . LEU B 1 120 ? 85.995 56.298 -33.175 1.00 65.15 119 LEU B O 1
ATOM 1753 N N . THR B 1 121 ? 83.847 56.921 -33.499 1.00 68.64 120 THR B N 1
ATOM 1754 C CA . THR B 1 121 ? 83.503 55.824 -34.415 1.00 73.05 120 THR B CA 1
ATOM 1755 C C . THR B 1 121 ? 83.943 56.181 -35.863 1.00 74.35 120 THR B C 1
ATOM 1756 O O . THR B 1 121 ? 84.387 57.314 -36.146 1.00 73.50 120 THR B O 1
ATOM 1760 N N . GLU B 1 122 ? 83.807 55.209 -36.770 1.00 76.30 121 GLU B N 1
ATOM 1761 C CA . GLU B 1 122 ? 84.171 55.378 -38.205 1.00 76.79 121 GLU B CA 1
ATOM 1762 C C . GLU B 1 122 ? 83.089 56.049 -39.101 1.00 77.12 121 GLU B C 1
ATOM 1763 O O . GLU B 1 122 ? 83.305 56.174 -40.313 1.00 77.25 121 GLU B O 1
ATOM 1765 N N . PHE B 1 123 ? 81.986 56.531 -38.508 1.00 77.45 122 PHE B N 1
ATOM 1766 C CA . PHE B 1 123 ? 80.841 57.126 -39.241 1.00 77.58 122 PHE B CA 1
ATOM 1767 C C . PHE B 1 123 ? 80.865 58.661 -39.260 1.00 77.34 122 PHE B C 1
ATOM 1768 O O . PHE B 1 123 ? 81.748 59.283 -38.649 1.00 77.62 122 PHE B O 1
ATOM 1776 N N . ALA B 1 124 ? 79.906 59.253 -39.983 1.00 76.39 123 ALA B N 1
ATOM 1777 C CA . ALA B 1 124 ? 79.789 60.720 -40.106 1.00 76.11 123 ALA B CA 1
ATOM 1778 C C . ALA B 1 124 ? 79.293 61.409 -38.819 1.00 75.36 123 ALA B C 1
ATOM 1779 O O . ALA B 1 124 ? 78.529 6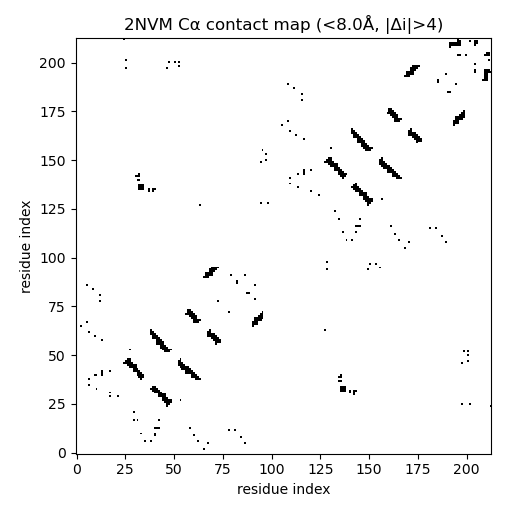0.823 -38.036 1.00 73.74 123 ALA B O 1
ATOM 1781 N N . ILE B 1 125 ? 79.735 62.661 -38.647 1.00 75.50 124 ILE B N 1
ATOM 1782 C CA . ILE B 1 125 ? 79.393 63.535 -37.514 1.00 76.40 124 ILE B CA 1
ATOM 1783 C C . ILE B 1 125 ? 78.127 64.334 -37.858 1.00 76.96 124 ILE B C 1
ATOM 1784 O O . ILE B 1 125 ? 77.262 64.489 -37.009 1.00 73.87 124 ILE B O 1
ATOM 1789 N N . ALA B 1 126 ? 78.051 64.867 -39.080 1.00 78.83 125 ALA B N 1
ATOM 1790 C CA . ALA B 1 126 ? 76.876 65.624 -39.558 1.00 80.10 125 ALA B CA 1
ATOM 1791 C C . ALA B 1 126 ? 76.743 65.556 -41.081 1.00 82.60 125 ALA B C 1
ATOM 1792 O O . ALA B 1 126 ? 75.748 66.037 -41.634 1.00 85.32 125 ALA B O 1
#

CATH classification: 3.30.310.110

Sequence (213 aa):
DKLTHYRHHTIQEIIKKYYDLSNSLPDTVGDRRLIIDEQRDQYLWLCCGWDGKKRVQHIILYLQIQNGKIWIEEDSTNLAIVDELVAGIPQTDIILGFHHHPSKRGDKLTHYRHTIQEIIKKYYDLSNSLPDTVGDRRLIIDEQRDQYLWLCCGWDGKKRVQHIIILYLQIQNGKIWIEEDSTNNLAIVDELVAGIPQTDIILGFHHPSKRGLTEFAIA

Nearest PDB structures (foldseek):
  2nvm-assembly1_A  TM=1.010E+00  e=7.299E-20  Trichormus variabilis ATCC 29413
  2nvm-assembly1_B  TM=9.970E-01  e=7.182E-17  Trichormus variabilis ATCC 29413
  3d7q-assembly2_A-2  TM=8.951E-01  e=1.080E-08  Nostoc punctiforme PCC 73102
  2nwv-assembly1_A-2  TM=8.696E-01  e=1.469E-08  Trichormus variabilis
  2nlv-assembly1_B  TM=8.583E-01  e=2.260E-08  Trichormus variabilis ATCC 29413

InterPro domains:
  IPR014968 XisI [PF08869] (1-124)
  IPR014968 XisI [cd16382] (4-124)
  IPR035943 XisI-like superfamily [G3DSA:3.30.310.110] (1-125)
  IPR035943 XisI-like superfamily [SSF143847] (2-117)

B-factor: mean 56.47, std 10.4, range [20.13, 95.76]

Radius of gyration: 18.0 Å; Cα contacts (8 Å, |Δi|>4): 359; chains: 2; bounding box: 54×41×42 Å